Protein 4B8N (pdb70)

Structure (mmCIF, N/CA/C/O backbone):
data_4B8N
#
_entry.id   4B8N
#
_cell.length_a   45.690
_cell.length_b   58.500
_cell.length_c   127.070
_cell.angle_alpha   90.00
_cell.angle_beta   90.00
_cell.angle_gamma   90.00
#
_symmetry.space_group_name_H-M   'P 21 21 21'
#
loop_
_entity.id
_entity.type
_entity.pdbx_description
1 polymer 'CYTOCHROME B5-HOST ORIGIN'
2 non-polymer 'PROTOPORPHYRIN IX CONTAINING FE'
3 non-polymer 'SULFATE ION'
4 water water
#
loop_
_atom_site.group_PDB
_atom_site.id
_atom_site.type_symbol
_atom_site.label_atom_id
_atom_site.label_alt_id
_atom_site.label_comp_id
_atom_site.label_asym_id
_atom_site.label_entity_id
_atom_site.label_seq_id
_atom_site.pdbx_PDB_ins_code
_atom_site.Cartn_x
_atom_site.Cartn_y
_atom_site.Cartn_z
_atom_site.occupancy
_atom_site.B_iso_or_equiv
_atom_site.auth_seq_id
_atom_site.auth_comp_id
_atom_site.auth_asym_id
_atom_site.auth_atom_id
_atom_site.pdbx_PDB_model_num
ATOM 1 N N . PRO A 1 13 ? -15.479 20.129 -36.864 1.00 74.80 13 PRO A N 1
ATOM 2 C CA . PRO A 1 13 ? -16.265 18.921 -36.656 1.00 87.11 13 PRO A CA 1
ATOM 3 C C . PRO A 1 13 ? -16.871 18.829 -35.251 1.00 86.79 13 PRO A C 1
ATOM 4 O O . PRO A 1 13 ? -17.991 18.337 -35.103 1.00 81.85 13 PRO A O 1
ATOM 8 N N . ARG A 1 14 ? -16.133 19.317 -34.252 1.00 75.20 14 ARG A N 1
ATOM 9 C CA . ARG A 1 14 ? -16.451 19.166 -32.816 1.00 69.51 14 ARG A CA 1
ATOM 10 C C . ARG A 1 14 ? -16.451 17.699 -32.336 1.00 72.03 14 ARG A C 1
ATOM 11 O O . ARG A 1 14 ? -17.357 17.249 -31.609 1.00 72.01 14 ARG A O 1
ATOM 19 N N . ASP A 1 15 ? -15.409 16.975 -32.760 1.00 53.72 15 ASP A N 1
ATOM 20 C CA . ASP A 1 15 ? -15.124 15.593 -32.343 1.00 46.67 15 ASP A CA 1
ATOM 21 C C . ASP A 1 15 ? -13.976 15.575 -31.325 1.00 47.43 15 ASP A C 1
ATOM 22 O O . ASP A 1 15 ? -13.545 16.628 -30.861 1.00 53.07 15 ASP A O 1
ATOM 27 N N . LEU A 1 16 ? -13.457 14.392 -30.999 1.00 33.00 16 LEU A N 1
ATOM 28 C CA . LEU A 1 16 ? -12.474 14.249 -29.913 1.00 28.52 16 LEU A CA 1
ATOM 29 C C . LEU A 1 16 ? -11.015 14.633 -30.257 1.00 32.65 16 LEU A C 1
ATOM 30 O O . LEU A 1 16 ? -10.070 13.926 -29.898 1.00 28.29 16 LEU A O 1
ATOM 35 N N . SER A 1 17 ? -10.823 15.769 -30.924 1.00 30.86 17 SER A N 1
ATOM 36 C CA . SER A 1 17 ? -9.462 16.272 -31.158 1.00 31.55 17 SER A CA 1
ATOM 37 C C . SER A 1 17 ? -8.912 16.936 -29.896 1.00 29.78 17 SER A C 1
ATOM 38 O O . SER A 1 17 ? -9.675 17.367 -29.035 1.00 27.31 17 SER A O 1
ATOM 41 N N . LEU A 1 18 ? -7.592 17.044 -29.804 1.00 29.93 18 LEU A N 1
ATOM 42 C CA . LEU A 1 18 ? -6.957 17.696 -28.661 1.00 31.45 18 LEU A CA 1
ATOM 43 C C . LEU A 1 18 ? -7.446 19.125 -28.494 1.00 29.25 18 LEU A C 1
ATOM 44 O O . LEU A 1 18 ? -7.668 19.585 -27.372 1.00 30.88 18 LEU A O 1
ATOM 49 N N . THR A 1 19 ? -7.639 19.808 -29.621 1.00 31.63 19 THR A N 1
ATOM 50 C CA . THR A 1 19 ? -8.198 21.158 -29.640 1.00 36.08 19 THR A CA 1
ATOM 51 C C . THR A 1 19 ? -9.566 21.196 -28.972 1.00 29.55 19 THR A C 1
ATOM 52 O O . THR A 1 19 ? -9.817 22.034 -28.100 1.00 26.77 19 THR A O 1
ATOM 56 N N . GLU A 1 20 ? -10.456 20.296 -29.374 1.00 27.78 20 GLU A N 1
ATOM 57 C CA A GLU A 1 20 ? -11.782 20.264 -28.781 0.70 28.89 20 GLU A CA 1
ATOM 58 C CA B GLU A 1 20 ? -11.783 20.269 -28.781 0.30 29.48 20 GLU A CA 1
ATOM 59 C C . GLU A 1 20 ? -11.711 19.847 -27.311 1.00 29.16 20 GLU A C 1
ATOM 60 O O . GLU A 1 20 ? -12.419 20.408 -26.466 1.00 31.02 20 GLU A O 1
ATOM 71 N N . ILE A 1 21 ? -10.836 18.894 -26.999 1.00 24.08 21 ILE A N 1
ATOM 72 C CA . ILE A 1 21 ? -10.718 18.401 -25.613 1.00 23.17 21 ILE A CA 1
ATOM 73 C C . ILE A 1 21 ? -10.300 19.530 -24.661 1.00 25.18 21 ILE A C 1
ATOM 74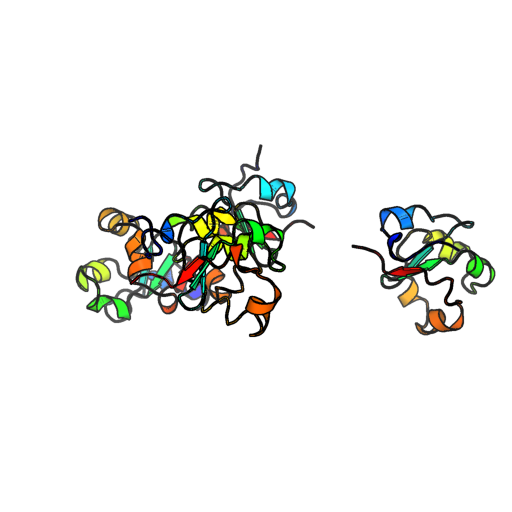 O O . ILE A 1 21 ? -10.870 19.701 -23.579 1.00 22.76 21 ILE A O 1
ATOM 79 N N . ALA A 1 22 ? -9.320 20.310 -25.088 1.00 25.40 22 ALA A N 1
ATOM 80 C CA . ALA A 1 22 ? -8.821 21.451 -24.318 1.00 29.59 22 ALA A CA 1
ATOM 81 C C . ALA A 1 22 ? -9.912 22.438 -23.873 1.00 27.58 22 ALA A C 1
ATOM 82 O O . ALA A 1 22 ? -9.734 23.140 -22.874 1.00 29.48 22 ALA A O 1
ATOM 84 N N . LYS A 1 23 ? -11.028 22.484 -24.604 1.00 22.74 23 LYS A N 1
ATOM 85 C CA . LYS A 1 23 ? -12.128 23.387 -24.275 1.00 25.25 23 LYS A CA 1
ATOM 86 C C . LYS A 1 23 ? -12.937 22.932 -23.056 1.00 27.45 23 LYS A C 1
ATOM 87 O O . LYS A 1 23 ? -13.669 23.736 -22.470 1.00 28.05 23 LYS A O 1
ATOM 93 N N . HIS A 1 24 ? -12.805 21.654 -22.687 1.00 24.27 24 HIS A N 1
ATOM 94 C CA . HIS A 1 24 ? -13.539 21.083 -21.548 1.00 26.71 24 HIS A CA 1
ATOM 95 C C . HIS A 1 24 ? -12.644 21.042 -20.350 1.00 23.67 24 HIS A C 1
ATOM 96 O O . HIS A 1 24 ? -12.209 19.975 -19.894 1.00 23.26 24 HIS A O 1
ATOM 103 N N . ASN A 1 25 ? -12.383 22.236 -19.822 1.00 24.41 25 ASN A N 1
ATOM 104 C CA . ASN A 1 25 ? -11.291 22.464 -18.877 1.00 22.57 25 ASN A CA 1
ATOM 105 C C . ASN A 1 25 ? -11.734 23.152 -17.583 1.00 24.04 25 ASN A C 1
ATOM 106 O O . ASN A 1 25 ? -10.943 23.838 -16.924 1.00 26.47 25 ASN A O 1
ATOM 111 N N . THR A 1 26 ? -13.000 22.980 -17.213 1.00 22.50 26 THR A N 1
ATOM 112 C CA . THR A 1 26 ? -13.501 23.556 -15.954 1.00 23.65 26 THR A CA 1
ATOM 113 C C . THR A 1 26 ? -14.167 22.493 -15.093 1.00 26.69 26 THR A C 1
ATOM 114 O O . THR A 1 26 ? -14.503 21.419 -15.592 1.00 26.17 26 THR A O 1
ATOM 118 N N . GLU A 1 27 ? -14.361 22.799 -13.809 1.00 22.90 27 GLU A N 1
ATOM 119 C CA . GLU A 1 27 ? -15.179 21.956 -12.923 1.00 23.25 27 GLU A CA 1
ATOM 120 C C . GLU A 1 27 ? -16.556 21.668 -13.543 1.00 22.32 27 GLU A C 1
ATOM 121 O O . GLU A 1 27 ? -17.082 20.559 -13.428 1.00 20.21 27 GLU A O 1
ATOM 127 N N . GLU A 1 28 ? -17.126 22.674 -14.213 1.00 24.48 28 GLU A N 1
ATOM 128 C CA . GLU A 1 28 ? -18.471 22.568 -14.804 1.00 25.12 28 GLU A CA 1
ATOM 129 C C . GLU A 1 28 ? -18.513 21.724 -16.088 1.00 29.88 28 GLU A C 1
ATOM 130 O O . GLU A 1 28 ? -19.591 21.300 -16.555 1.00 28.22 28 GLU A O 1
ATOM 136 N N . ASP A 1 29 ? -17.342 21.466 -16.661 1.00 26.83 29 ASP A N 1
ATOM 137 C CA . ASP A 1 29 ? -17.261 20.806 -17.962 1.00 24.59 29 ASP A CA 1
ATOM 138 C C . ASP A 1 29 ? -15.856 20.221 -18.102 1.00 25.89 29 ASP A C 1
ATOM 139 O O . ASP A 1 29 ? -14.951 20.858 -18.652 1.00 21.49 29 ASP A O 1
ATOM 144 N N . CYS A 1 30 ? -15.680 19.007 -17.585 1.00 22.26 30 CYS A N 1
ATOM 145 C CA . CYS A 1 30 ? -14.353 18.462 -17.293 1.00 22.77 30 CYS A CA 1
ATOM 146 C C . CYS A 1 30 ? -14.060 17.156 -18.035 1.00 23.07 30 CYS A C 1
ATOM 147 O O . CYS A 1 30 ? -14.564 16.091 -17.660 1.00 27.14 30 CYS A O 1
ATOM 150 N N . TRP A 1 31 ? -13.256 17.240 -19.096 1.00 22.15 31 TRP A N 1
ATOM 151 C CA . TRP A 1 31 ? -12.826 16.035 -19.805 1.00 24.19 31 TRP A CA 1
ATOM 152 C C . TRP A 1 31 ? -11.405 15.785 -19.484 1.00 21.26 31 TRP A C 1
ATOM 153 O O . TRP A 1 31 ? -10.632 16.727 -19.346 1.00 23.91 31 TRP A O 1
ATOM 164 N N . VAL A 1 32 ? -11.030 14.518 -19.389 1.00 18.51 32 VAL A N 1
ATOM 165 C CA . VAL A 1 32 ? -9.649 14.135 -19.085 1.00 21.47 32 VAL A CA 1
ATOM 166 C C . VAL A 1 32 ? -9.255 12.968 -19.997 1.00 23.29 32 VAL A C 1
ATOM 167 O O . VAL A 1 32 ? -10.067 12.065 -20.217 1.00 17.98 32 VAL A O 1
ATOM 171 N N . ILE A 1 33 ? -8.028 13.006 -20.529 1.00 21.99 33 ILE A N 1
ATOM 172 C CA . ILE A 1 33 ? -7.496 11.922 -21.370 1.00 21.19 33 ILE A CA 1
ATOM 173 C C . ILE A 1 33 ? -6.673 10.984 -20.495 1.00 21.62 33 ILE A C 1
ATOM 174 O O . ILE A 1 33 ? -5.775 11.427 -19.779 1.00 20.59 33 ILE A O 1
ATOM 179 N N . ILE A 1 34 ? -6.984 9.690 -20.558 1.00 22.97 34 ILE A N 1
ATOM 180 C CA . ILE A 1 34 ? -6.171 8.650 -19.914 1.00 22.57 34 ILE A CA 1
ATOM 181 C C . ILE A 1 34 ? -5.978 7.523 -20.932 1.00 27.87 34 ILE A C 1
ATOM 182 O O . ILE A 1 34 ? -6.957 6.917 -21.392 1.00 24.62 34 ILE A O 1
ATOM 187 N N . LYS A 1 35 ? -4.716 7.271 -21.281 1.00 27.33 35 LYS A N 1
ATOM 188 C CA . LYS A 1 35 ? -4.311 6.319 -22.330 1.00 26.50 35 LYS A CA 1
ATOM 189 C C . LYS A 1 35 ? -5.089 6.498 -23.611 1.00 31.10 35 LYS A C 1
ATOM 190 O O . LYS A 1 35 ? -5.661 5.529 -24.119 1.00 32.66 35 LYS A O 1
ATOM 196 N N . ASP A 1 36 ? -5.146 7.740 -24.098 1.00 25.07 36 ASP A N 1
ATOM 197 C CA . ASP A 1 36 ? -5.751 8.071 -25.392 1.00 27.96 36 ASP A CA 1
ATOM 198 C C . ASP A 1 36 ? -7.267 7.861 -25.483 1.00 28.33 36 ASP A C 1
ATOM 199 O O . ASP A 1 36 ? -7.844 7.863 -26.590 1.00 26.60 36 ASP A O 1
ATOM 204 N N . ILE A 1 37 ? -7.901 7.702 -24.318 1.00 23.68 37 ILE A N 1
ATOM 205 C CA . ILE A 1 37 ? -9.369 7.631 -24.204 1.00 20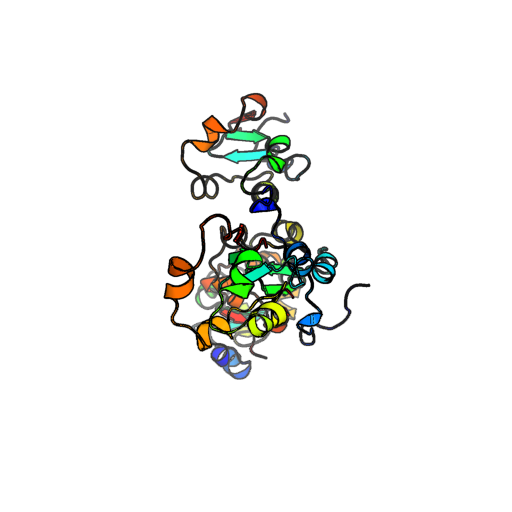.74 37 ILE A CA 1
ATOM 206 C C . ILE A 1 37 ? -9.883 8.846 -23.438 1.00 23.48 37 ILE A C 1
ATOM 207 O O . ILE A 1 37 ? -9.348 9.176 -22.376 1.00 24.67 37 ILE A O 1
ATOM 212 N N . VAL A 1 38 ? -10.910 9.513 -23.975 1.00 20.91 38 VAL A N 1
ATOM 213 C CA . VAL A 1 38 ? -11.455 10.714 -23.339 1.00 18.92 38 VAL A CA 1
ATOM 214 C C . VAL A 1 38 ? -12.581 10.318 -22.381 1.00 23.17 38 VAL A C 1
ATOM 215 O O . VAL A 1 38 ? -13.496 9.604 -22.769 1.00 21.73 38 VAL A O 1
ATOM 219 N N . TYR A 1 39 ? -12.488 10.772 -21.132 1.00 21.70 39 TYR A N 1
ATOM 220 C CA . TYR A 1 39 ? -13.527 10.578 -20.127 1.00 22.69 39 TYR A CA 1
ATOM 221 C C . TYR A 1 39 ? -14.162 11.924 -19.774 1.00 23.49 39 TYR A C 1
ATOM 222 O O . TYR A 1 39 ? -13.459 12.913 -19.613 1.00 24.21 39 TYR A O 1
ATOM 231 N N . ASP A 1 40 ? -15.487 11.961 -19.668 1.00 18.67 40 ASP A N 1
ATOM 232 C CA . ASP A 1 40 ? -16.162 13.138 -19.147 1.00 22.77 40 ASP A CA 1
ATOM 233 C C . ASP A 1 40 ? -16.354 12.930 -17.661 1.00 22.92 40 ASP A C 1
ATOM 234 O O . ASP A 1 40 ? -17.228 12.169 -17.240 1.00 19.00 40 ASP A O 1
ATOM 239 N N . LEU A 1 41 ? -15.515 13.595 -16.871 1.00 21.83 41 LEU A N 1
ATOM 240 C CA . LEU A 1 41 ? -15.514 13.379 -15.431 1.00 18.39 41 LEU A CA 1
ATOM 241 C C . LEU A 1 41 ? -16.311 14.419 -14.650 1.00 19.63 41 LEU A C 1
ATOM 242 O O . LEU A 1 41 ? -16.281 14.426 -13.422 1.00 22.96 41 LEU A O 1
ATOM 247 N N . THR A 1 42 ? -17.069 15.260 -15.357 1.00 18.98 42 THR A N 1
ATOM 248 C CA . THR A 1 42 ? -17.800 16.371 -14.728 1.00 19.30 42 THR A CA 1
ATOM 249 C C . THR A 1 42 ? -18.668 15.850 -13.568 1.00 23.12 42 THR A C 1
ATOM 250 O O . THR A 1 42 ? -18.571 16.316 -12.423 1.00 23.10 42 THR A O 1
ATOM 254 N N . LYS A 1 43 ? -19.495 14.852 -13.860 1.00 24.18 43 LYS A N 1
ATOM 255 C CA . LYS A 1 43 ? -20.379 14.297 -12.833 1.00 26.48 43 LYS A CA 1
ATOM 256 C C . LYS A 1 43 ? -19.636 13.396 -11.844 1.00 25.68 43 LYS A C 1
ATOM 257 O O . LYS A 1 43 ? -20.037 13.267 -10.688 1.00 22.41 43 LYS A O 1
ATOM 263 N N . PHE A 1 44 ? -18.538 12.800 -12.276 1.00 19.46 44 PHE A N 1
ATOM 264 C CA . PHE A 1 44 ? -17.715 12.002 -11.353 1.00 19.44 44 PHE A CA 1
ATOM 265 C C . PHE A 1 44 ? -17.000 12.827 -10.274 1.00 21.42 44 PHE A C 1
ATOM 266 O O . PHE A 1 44 ? -16.630 12.288 -9.226 1.00 21.04 44 PHE A O 1
ATOM 274 N N . LEU A 1 45 ? -16.812 14.125 -10.515 1.00 24.34 45 LEU A N 1
ATOM 275 C CA . LEU A 1 45 ? -15.975 14.960 -9.635 1.00 25.51 45 LEU A CA 1
ATOM 276 C C . LEU A 1 45 ? -16.319 14.869 -8.136 1.00 25.76 45 LEU A C 1
ATOM 277 O O . LEU A 1 45 ? -15.437 14.534 -7.340 1.00 24.52 45 LEU A O 1
ATOM 282 N N . PRO A 1 46 ? -17.592 15.120 -7.755 1.00 26.04 46 PRO A N 1
ATOM 283 C CA . PRO A 1 46 ? -17.876 15.008 -6.321 1.00 23.43 46 PRO A CA 1
ATOM 284 C C . PRO A 1 46 ? -17.798 13.569 -5.807 1.00 23.96 46 PRO A C 1
ATOM 285 O O . PRO A 1 46 ? -17.718 13.358 -4.590 1.00 22.53 46 PRO A O 1
ATOM 289 N N . ASP A 1 47 ? -17.829 12.594 -6.718 1.00 23.02 47 ASP A N 1
ATOM 290 C CA . ASP A 1 47 ? -17.733 11.171 -6.346 1.00 23.89 47 ASP A CA 1
ATOM 291 C C . ASP A 1 47 ? -16.300 10.671 -6.207 1.00 24.09 47 ASP A C 1
ATOM 292 O O . ASP A 1 47 ? -16.056 9.586 -5.674 1.00 22.10 47 ASP A O 1
ATOM 297 N N . HIS A 1 48 ? -15.339 11.455 -6.676 1.00 21.86 48 HIS A N 1
ATOM 298 C CA . HIS A 1 48 ? -13.952 11.000 -6.690 1.00 18.50 48 HIS A CA 1
ATOM 299 C C . HIS A 1 48 ? -13.387 10.834 -5.294 1.00 23.01 48 HIS A C 1
ATOM 300 O O . HIS A 1 48 ? -13.366 11.793 -4.526 1.00 23.22 48 HIS A O 1
ATOM 307 N N . PRO A 1 49 ? -12.906 9.620 -4.935 1.00 19.80 49 PRO A N 1
ATOM 308 C CA . PRO A 1 49 ? -12.369 9.549 -3.565 1.00 23.74 49 PRO A CA 1
ATOM 309 C C . PRO A 1 49 ? -11.129 10.423 -3.314 1.00 20.55 49 PRO A C 1
ATOM 310 O O . PRO A 1 49 ? -10.826 10.709 -2.159 1.00 28.47 49 PRO A O 1
ATOM 314 N N . GLY A 1 50 ? -10.465 10.884 -4.373 1.00 20.50 50 GLY A N 1
ATOM 315 C CA . GLY A 1 50 ? -9.302 11.777 -4.241 1.00 23.04 50 GLY A CA 1
ATOM 316 C C . GLY A 1 50 ? -9.632 13.251 -4.296 1.00 23.74 50 GLY A C 1
ATOM 317 O O . GLY A 1 50 ? -8.733 14.095 -4.317 1.00 28.46 50 GLY A O 1
ATOM 318 N N . GLY A 1 51 ? -10.920 13.584 -4.321 1.00 21.31 51 GLY A N 1
ATOM 319 C CA . GLY A 1 51 ? -11.336 14.988 -4.320 1.00 25.19 51 GLY A CA 1
ATOM 320 C C . GLY A 1 51 ? -11.525 15.561 -5.708 1.00 22.36 51 GLY A C 1
ATOM 321 O O . GLY A 1 51 ? -11.037 14.993 -6.695 1.00 23.87 51 GLY A O 1
ATOM 322 N N . LYS A 1 52 ? -12.212 16.701 -5.783 1.00 19.00 52 LYS A N 1
ATOM 323 C CA . LYS A 1 52 ? -12.548 17.333 -7.060 1.00 19.04 52 LYS A CA 1
ATOM 324 C C . LYS A 1 52 ? -11.343 17.980 -7.734 1.00 20.71 52 LYS A C 1
ATOM 325 O O . LYS A 1 52 ? -11.117 17.824 -8.936 1.00 18.18 52 LYS A O 1
ATOM 331 N N . LYS A 1 53 ? -10.576 18.721 -6.950 1.00 18.44 53 LYS A N 1
ATOM 332 C CA . LYS A 1 53 ? -9.508 19.563 -7.504 1.00 17.80 53 LYS A CA 1
ATOM 333 C C . LYS A 1 53 ? -8.369 18.796 -8.148 1.00 20.18 53 LYS A C 1
ATOM 334 O O . LYS A 1 53 ? -7.823 19.246 -9.166 1.00 20.18 53 LYS A O 1
ATOM 340 N N . ALA A 1 54 ? -8.027 17.636 -7.576 1.00 18.75 54 ALA A N 1
ATOM 341 C CA . ALA A 1 54 ? -7.015 16.755 -8.165 1.00 20.74 54 ALA A CA 1
ATOM 342 C C . ALA A 1 54 ? -7.328 16.443 -9.624 1.00 19.52 54 ALA A C 1
ATOM 343 O O . ALA A 1 54 ? -6.422 16.372 -10.449 1.00 21.67 54 ALA A O 1
ATOM 345 N N . ILE A 1 55 ? -8.601 16.209 -9.929 1.00 21.98 55 ILE A N 1
ATOM 346 C CA . ILE A 1 55 ? -8.996 15.972 -11.327 1.00 16.53 55 ILE A CA 1
ATOM 347 C C . ILE A 1 55 ? -9.131 17.262 -12.124 1.00 18.92 55 ILE A C 1
ATOM 348 O O . ILE A 1 55 ? -8.661 17.327 -13.273 1.00 20.01 55 ILE A O 1
ATOM 353 N N . ILE A 1 56 ? -9.767 18.278 -11.537 1.00 20.23 56 ILE A N 1
ATOM 354 C CA . ILE A 1 56 ? -9.945 19.575 -12.226 1.00 19.19 56 ILE A CA 1
ATOM 355 C C . ILE A 1 56 ? -8.582 20.129 -12.705 1.00 20.51 56 ILE A C 1
ATOM 356 O O . ILE A 1 56 ? -8.470 20.734 -13.778 1.00 20.27 56 ILE A O 1
ATOM 361 N N . LEU A 1 57 ? -7.549 19.895 -11.904 1.00 19.50 57 LEU A N 1
ATOM 362 C CA . LEU A 1 57 ? -6.167 20.232 -12.273 1.00 24.42 57 LEU A CA 1
ATOM 363 C C . LEU A 1 57 ? -5.789 19.744 -13.661 1.00 24.18 57 LEU A C 1
ATOM 364 O O . LEU A 1 57 ? -4.957 20.364 -14.326 1.00 21.64 57 LEU A O 1
ATOM 369 N N . PHE A 1 58 ? -6.378 18.621 -14.079 1.00 25.83 58 PHE A N 1
ATOM 370 C CA . PHE A 1 58 ? -6.080 18.009 -15.376 1.00 21.11 58 PHE A CA 1
ATOM 371 C C . PHE A 1 58 ? -7.218 18.161 -16.394 1.00 26.12 58 PHE A C 1
ATOM 372 O O . PHE A 1 58 ? -7.197 17.514 -17.451 1.00 25.38 58 PHE A O 1
ATOM 380 N N . ALA A 1 59 ? -8.197 19.015 -16.091 1.00 23.01 59 ALA A N 1
ATOM 381 C CA . ALA A 1 59 ? -9.319 19.243 -17.013 1.00 21.15 59 ALA A CA 1
ATOM 382 C C . ALA A 1 59 ? -8.830 19.711 -18.387 1.00 28.52 59 ALA A C 1
ATOM 383 O O . ALA A 1 59 ? -8.078 20.690 -18.507 1.00 23.85 59 ALA A O 1
ATOM 385 N N . GLY A 1 60 ? -9.244 18.984 -19.416 1.00 24.48 60 GLY A N 1
ATOM 386 C CA . GLY A 1 60 ? -8.839 19.281 -20.780 1.00 22.03 60 GLY A CA 1
ATOM 387 C C . GLY A 1 60 ? -7.474 18.765 -21.178 1.00 21.10 60 GLY A C 1
ATOM 388 O O . GLY A 1 60 ? -6.993 19.085 -22.267 1.00 22.41 60 GLY A O 1
ATOM 389 N N . LYS A 1 61 ? -6.863 17.958 -20.307 1.00 22.40 61 LYS A N 1
ATOM 390 C CA . LYS A 1 61 ? -5.487 17.507 -20.470 1.00 25.75 61 LYS A CA 1
ATOM 391 C C . LYS A 1 61 ? -5.331 16.015 -20.340 1.00 25.37 61 LYS A C 1
ATOM 392 O O . LYS A 1 61 ? -6.286 15.296 -20.021 1.00 24.01 61 LYS A O 1
ATOM 398 N N . ASP A 1 62 ? -4.104 15.555 -20.567 1.00 29.34 62 ASP A N 1
ATOM 399 C CA . ASP A 1 62 ? -3.758 14.159 -20.400 1.00 24.93 62 ASP A CA 1
ATOM 400 C C . ASP A 1 62 ? -3.307 13.880 -18.959 1.00 33.10 62 ASP A C 1
ATOM 401 O O . ASP A 1 62 ? -2.379 14.507 -18.466 1.00 30.19 62 ASP A O 1
ATOM 406 N N . ALA A 1 63 ? -3.953 12.929 -18.290 1.00 21.94 63 ALA A N 1
ATOM 407 C CA . ALA A 1 63 ? -3.609 12.587 -16.910 1.00 20.04 63 ALA A CA 1
ATOM 408 C C . ALA A 1 63 ? -3.025 11.182 -16.760 1.00 23.65 63 ALA A C 1
ATOM 409 O O . ALA A 1 63 ? -2.912 10.678 -15.633 1.00 23.80 63 ALA A O 1
ATOM 411 N N . THR A 1 64 ? -2.642 10.565 -17.883 1.00 22.64 64 THR A N 1
ATOM 412 C CA . THR A 1 64 ? -2.235 9.148 -17.900 1.00 27.32 64 THR A CA 1
ATOM 413 C C . THR A 1 64 ? -1.195 8.823 -16.823 1.00 31.69 64 THR A C 1
ATOM 414 O O . THR A 1 64 ? -1.389 7.901 -16.023 1.00 33.54 64 THR A O 1
ATOM 418 N N . GLU A 1 65 ? -0.107 9.595 -16.800 1.00 35.85 65 GLU A N 1
ATOM 419 C CA . GLU A 1 65 ? 1.021 9.331 -15.896 1.00 43.34 65 GLU A CA 1
ATOM 420 C C . GLU A 1 65 ? 0.626 9.420 -14.430 1.00 34.64 65 GLU A C 1
ATOM 421 O O . GLU A 1 65 ? 0.946 8.530 -13.644 1.00 27.02 65 GLU A O 1
ATOM 427 N N . GLU A 1 66 ? -0.079 10.488 -14.075 1.00 27.83 66 GLU A N 1
ATOM 428 C CA . GLU A 1 66 ? -0.460 10.730 -12.683 1.00 35.08 66 GLU A CA 1
ATOM 429 C C . GLU A 1 66 ? -1.546 9.746 -12.244 1.00 26.71 66 GLU A C 1
ATOM 430 O O . GLU A 1 66 ? -1.589 9.323 -11.078 1.00 34.89 66 GLU A O 1
ATOM 436 N N . PHE A 1 67 ? -2.423 9.381 -13.181 1.00 23.28 67 PHE A N 1
ATOM 437 C CA . PHE A 1 67 ? -3.426 8.357 -12.901 1.00 24.51 67 PHE A CA 1
ATOM 438 C C . PHE A 1 67 ? -2.756 6.995 -12.649 1.00 32.88 67 PHE A C 1
ATOM 439 O O . PHE A 1 67 ? -3.017 6.354 -11.620 1.00 30.59 67 PHE A O 1
ATOM 447 N N . ASP A 1 68 ? -1.884 6.565 -13.568 1.00 29.15 68 ASP A N 1
ATOM 448 C CA A ASP A 1 68 ? -1.177 5.288 -13.436 0.60 35.50 68 ASP A CA 1
ATOM 449 C CA B ASP A 1 68 ? -1.217 5.272 -13.407 0.40 33.10 68 ASP A CA 1
ATOM 450 C C . ASP A 1 68 ? -0.364 5.198 -12.141 1.00 30.46 68 ASP A C 1
ATOM 451 O O . ASP A 1 68 ? -0.259 4.147 -11.539 1.00 33.80 68 ASP A O 1
ATOM 460 N N . MET A 1 69 ? 0.226 6.305 -11.717 1.00 28.97 69 MET A N 1
ATOM 461 C CA . MET A 1 69 ? 1.039 6.227 -10.504 1.00 34.84 69 MET A CA 1
ATOM 462 C C . MET A 1 69 ? 0.239 6.285 -9.198 1.00 34.11 69 MET A C 1
ATOM 463 O O . MET A 1 69 ? 0.751 5.864 -8.151 1.00 31.34 69 MET A O 1
ATOM 468 N N . LEU A 1 70 ? -0.998 6.791 -9.256 1.00 30.03 70 LEU A N 1
ATOM 469 C CA . LEU A 1 70 ? -1.834 6.974 -8.046 1.00 36.28 70 LEU A CA 1
ATOM 470 C C . LEU A 1 70 ? -2.943 5.935 -7.832 1.00 33.84 70 LEU A C 1
ATOM 471 O O . LEU A 1 70 ? -3.528 5.872 -6.744 1.00 30.93 70 LEU A O 1
ATOM 476 N N . HIS A 1 71 ? -3.240 5.145 -8.863 1.00 25.24 71 HIS A N 1
ATOM 477 C CA . HIS A 1 71 ? -4.352 4.183 -8.811 1.00 28.35 71 HIS A CA 1
ATOM 478 C C . HIS A 1 71 ? -3.936 2.800 -9.226 1.00 31.81 71 HIS A C 1
ATOM 479 O O . HIS A 1 71 ? -3.105 2.656 -10.129 1.00 38.43 71 HIS A O 1
ATOM 486 N N . PRO A 1 72 ? -4.518 1.764 -8.582 1.00 31.76 72 PRO A N 1
ATOM 487 C CA . PRO A 1 72 ? -4.394 0.368 -9.012 1.00 35.38 72 PRO A CA 1
ATOM 488 C C . PRO A 1 72 ? -5.017 0.112 -10.384 1.00 40.82 72 PRO A C 1
ATOM 489 O O . PRO A 1 72 ? -5.985 0.786 -10.758 1.00 40.87 72 PRO A O 1
ATOM 493 N N . PRO A 1 73 ? -4.502 -0.893 -11.119 1.00 44.40 73 PRO A N 1
ATOM 494 C CA . PRO A 1 73 ? -4.968 -1.161 -12.483 1.00 38.89 73 PRO A CA 1
ATOM 495 C C . PRO A 1 73 ? -6.465 -1.478 -12.589 1.00 38.40 73 PRO A C 1
ATOM 496 O O . PRO A 1 73 ? -7.025 -1.374 -13.671 1.00 54.64 73 PRO A O 1
ATOM 500 N N . ASN A 1 74 ? -7.108 -1.831 -11.479 1.00 38.22 74 ASN A N 1
ATOM 501 C CA . ASN A 1 74 ? -8.523 -2.226 -11.481 1.00 33.14 74 ASN A CA 1
ATOM 502 C C . ASN A 1 74 ? -9.556 -1.104 -11.275 1.00 29.98 74 ASN A C 1
ATOM 503 O O . ASN A 1 74 ? -10.760 -1.345 -11.347 1.00 28.32 74 ASN A O 1
ATOM 508 N N . VAL A 1 75 ? -9.079 0.118 -11.050 1.00 35.01 75 VAL A N 1
ATOM 509 C CA . VAL A 1 75 ? -9.932 1.274 -10.730 1.00 30.07 75 VAL A CA 1
ATOM 510 C C . VAL A 1 75 ? -10.858 1.737 -11.878 1.00 25.70 75 VAL A C 1
ATOM 511 O O . VAL A 1 75 ? -12.043 1.978 -11.661 1.00 29.94 75 VAL A O 1
ATOM 515 N N . LEU A 1 76 ? -10.314 1.888 -13.084 1.00 24.79 76 LEU A N 1
ATOM 516 C CA . LEU A 1 76 ? -11.103 2.379 -14.237 1.00 28.29 76 LEU A CA 1
ATOM 517 C C . LEU A 1 76 ? -12.366 1.549 -14.504 1.00 31.03 76 LEU A C 1
ATOM 518 O O . LEU A 1 76 ? -13.457 2.086 -14.701 1.00 41.82 76 LEU A O 1
ATOM 523 N N . LYS A 1 77 ? -12.197 0.235 -14.492 1.00 25.34 77 LYS A N 1
ATOM 524 C CA . LYS A 1 77 ? -13.281 -0.700 -14.739 1.00 27.98 77 LYS A CA 1
ATOM 525 C C . LYS A 1 77 ? -14.293 -0.799 -13.605 1.00 34.23 77 LYS A C 1
ATOM 526 O O . LYS A 1 77 ? -15.414 -1.270 -13.828 1.00 35.96 77 LYS A O 1
ATOM 532 N N . LYS A 1 78 ? -13.924 -0.358 -12.399 1.00 27.40 78 LYS A N 1
ATOM 533 C CA . LYS A 1 78 ? -14.834 -0.502 -11.250 1.00 29.17 78 LYS A CA 1
ATOM 534 C C . LYS A 1 78 ? -15.578 0.754 -10.822 1.00 28.02 78 LYS A C 1
ATOM 535 O O . LYS A 1 78 ? -16.539 0.682 -10.050 1.00 33.13 78 LYS A O 1
ATOM 541 N N . TYR A 1 79 ? -15.152 1.911 -11.311 1.00 24.60 79 TYR A N 1
ATOM 542 C CA . TYR A 1 79 ? -15.762 3.156 -10.842 1.00 23.51 79 TYR A CA 1
ATOM 543 C C . TYR A 1 79 ? -16.544 3.938 -11.881 1.00 30.26 79 TYR A C 1
ATOM 544 O O . TYR A 1 79 ? -17.338 4.812 -11.523 1.00 34.54 79 TYR A O 1
ATOM 553 N N . LEU A 1 80 ? -16.329 3.638 -13.159 1.00 29.82 80 LEU A N 1
ATOM 554 C CA . LEU A 1 80 ? -16.969 4.404 -14.219 1.00 29.06 80 LEU A CA 1
ATOM 555 C C . LEU A 1 80 ? -17.991 3.592 -15.022 1.00 26.36 80 LEU A C 1
ATOM 556 O O . LEU A 1 80 ? -17.854 2.384 -15.153 1.00 30.10 80 LEU A O 1
ATOM 561 N N . THR A 1 81 ? -19.016 4.276 -15.534 1.00 28.21 81 THR A N 1
ATOM 562 C CA . THR A 1 81 ? -20.014 3.682 -16.439 1.00 33.18 81 THR A CA 1
ATOM 563 C C . THR A 1 81 ? -19.709 4.066 -17.889 1.00 28.43 81 THR A C 1
ATOM 564 O O . THR A 1 81 ? -18.890 4.960 -18.126 1.00 27.37 81 THR A O 1
ATOM 568 N N . PRO A 1 82 ? -20.335 3.375 -18.869 1.00 29.01 82 PRO A N 1
ATOM 569 C CA . PRO A 1 82 ? -20.129 3.720 -20.284 1.00 25.53 82 PRO A CA 1
ATOM 570 C C . PRO A 1 82 ? -20.510 5.146 -20.648 1.00 31.15 82 PRO A C 1
ATOM 571 O O . PRO A 1 82 ? -19.946 5.706 -21.587 1.00 24.65 82 PRO A O 1
ATOM 575 N N . GLU A 1 83 ? -21.459 5.740 -19.933 1.00 26.02 83 GLU A N 1
ATOM 576 C CA . GLU A 1 83 ? -21.892 7.089 -20.311 1.00 31.57 83 GLU A CA 1
ATOM 577 C C . GLU A 1 83 ? -20.783 8.165 -20.211 1.00 29.21 83 GLU A C 1
ATOM 578 O O . GLU A 1 83 ? -20.860 9.197 -20.888 1.00 30.51 83 GLU A O 1
ATOM 584 N N . VAL A 1 84 ? -19.759 7.926 -19.389 1.00 25.00 84 VAL A N 1
ATOM 585 C CA . VAL A 1 84 ? -18.672 8.914 -19.248 1.00 23.95 84 VAL A CA 1
ATOM 586 C C . VAL A 1 84 ? -17.478 8.629 -20.156 1.00 21.64 84 VAL A C 1
ATOM 587 O O . VAL A 1 84 ? -16.559 9.449 -20.262 1.00 23.13 84 VAL A O 1
ATOM 591 N N . VAL A 1 85 ? -17.481 7.461 -20.790 1.00 21.62 85 VAL A N 1
ATOM 592 C CA . VAL A 1 85 ? -16.381 7.078 -21.665 1.00 24.30 85 VAL A CA 1
ATOM 593 C C . VAL A 1 85 ? -16.744 7.563 -23.058 1.00 27.87 85 VAL A C 1
ATOM 594 O O . VAL A 1 85 ? -17.576 6.966 -23.736 1.00 27.04 85 VAL A O 1
ATOM 598 N N . LEU A 1 86 ? -16.119 8.658 -23.475 1.00 23.27 86 LEU A N 1
ATOM 599 C CA . LEU A 1 86 ? -16.508 9.314 -24.710 1.00 27.94 86 LEU A CA 1
ATOM 600 C C . LEU A 1 86 ? -15.898 8.658 -25.942 1.00 31.40 86 LEU A C 1
ATOM 601 O O . LEU A 1 86 ? -16.540 8.611 -26.985 1.00 28.07 86 LEU A O 1
ATOM 606 N N . GLY A 1 87 ? -14.672 8.152 -25.816 1.00 31.24 87 GLY A N 1
ATOM 607 C CA . GLY A 1 87 ? -13.985 7.494 -26.929 1.00 26.24 87 GLY A CA 1
ATOM 608 C C . GLY A 1 87 ? -12.523 7.900 -27.062 1.00 31.56 87 GLY A C 1
ATOM 609 O O . GLY A 1 87 ? -12.001 8.661 -26.240 1.00 23.85 87 GLY A O 1
ATOM 610 N N . PRO A 1 88 ? -11.845 7.403 -28.112 1.00 31.14 88 PRO A N 1
ATOM 611 C CA . PRO A 1 88 ? -10.432 7.716 -28.263 1.00 27.56 88 PRO A CA 1
ATOM 612 C C . PRO A 1 88 ? -10.178 9.124 -28.840 1.00 27.46 88 PRO A C 1
ATOM 613 O O . PRO A 1 88 ? -11.010 9.647 -29.594 1.00 25.48 88 PRO A O 1
ATOM 617 N N . VAL A 1 89 ? -9.045 9.721 -28.457 1.00 26.30 89 VAL A N 1
ATOM 618 C CA . VAL A 1 89 ? -8.560 10.979 -29.039 1.00 28.56 89 VAL A CA 1
ATOM 619 C C . VAL A 1 89 ? -8.421 10.844 -30.564 1.00 29.34 89 VAL A C 1
ATOM 620 O O . VAL A 1 89 ? -7.905 9.839 -31.062 1.00 28.94 89 VAL A O 1
ATOM 624 N N . LYS A 1 90 ? -8.904 11.843 -31.291 1.00 32.62 90 LYS A N 1
ATOM 625 C CA . LYS A 1 90 ? -8.744 11.892 -32.740 1.00 40.58 90 LYS A CA 1
ATOM 626 C C . LYS A 1 90 ? -7.486 12.671 -33.105 1.00 43.07 90 LYS A C 1
ATOM 627 O O . LYS A 1 90 ? -7.401 13.881 -32.859 1.00 36.90 90 LYS A O 1
ATOM 633 N N . LYS A 1 91 ? -6.516 11.963 -33.684 1.00 43.98 91 LYS A N 1
ATOM 634 C CA . LYS A 1 91 ? -5.226 12.544 -34.080 1.00 52.84 91 LYS A CA 1
ATOM 635 C C . LYS A 1 91 ? -5.247 13.111 -35.509 1.00 58.43 91 LYS A C 1
ATOM 636 O O . LYS A 1 91 ? -4.207 13.401 -36.109 1.00 70.48 91 LYS A O 1
ATOM 643 N N . ASN B 1 2 ? -11.166 44.007 4.793 1.00 65.13 2 ASN B N 1
ATOM 644 C CA . ASN B 1 2 ? -11.643 42.892 5.668 1.00 66.31 2 ASN B CA 1
ATOM 645 C C . ASN B 1 2 ? -10.540 41.880 5.999 1.00 66.03 2 ASN B C 1
ATOM 646 O O . ASN B 1 2 ? -10.334 41.525 7.162 1.00 50.90 2 ASN B O 1
ATOM 651 N N . ARG B 1 3 ? -9.853 41.407 4.966 1.00 50.97 3 ARG B N 1
ATOM 652 C CA . ARG B 1 3 ? -8.677 40.564 5.142 1.00 48.46 3 ARG B CA 1
ATOM 653 C C . ARG B 1 3 ? -7.505 41.390 5.678 1.00 49.03 3 ARG B C 1
ATOM 654 O O . ARG B 1 3 ? -7.409 42.594 5.415 1.00 43.16 3 ARG B O 1
ATOM 662 N N . ILE B 1 4 ? -6.620 40.738 6.427 1.00 39.70 4 ILE B N 1
ATOM 663 C CA . ILE B 1 4 ? -5.495 41.426 7.058 1.00 37.36 4 ILE B CA 1
ATOM 664 C C . ILE B 1 4 ? -4.644 42.218 6.055 1.00 37.44 4 ILE B C 1
ATOM 665 O O . ILE B 1 4 ? -4.372 41.750 4.953 1.00 43.49 4 ILE B O 1
ATOM 670 N N . LYS B 1 5 ? -4.266 43.435 6.449 1.00 38.63 5 LYS B N 1
ATOM 671 C CA . LYS B 1 5 ? -3.419 44.308 5.635 1.00 45.85 5 LYS B CA 1
ATOM 672 C C . LYS B 1 5 ? -2.028 44.490 6.260 1.00 54.52 5 LYS B C 1
ATOM 673 O O . LYS B 1 5 ? -1.564 45.613 6.460 1.00 64.26 5 LYS B O 1
ATOM 679 N N . THR B 1 6 ? -1.379 43.379 6.593 1.00 47.58 6 THR B N 1
ATOM 680 C CA . THR B 1 6 ? 0.005 43.399 7.072 1.00 43.21 6 THR B CA 1
ATOM 681 C C . THR B 1 6 ? 0.847 42.806 5.945 1.00 42.10 6 THR B C 1
ATOM 682 O O . THR B 1 6 ? 0.385 41.889 5.255 1.00 34.45 6 THR B O 1
A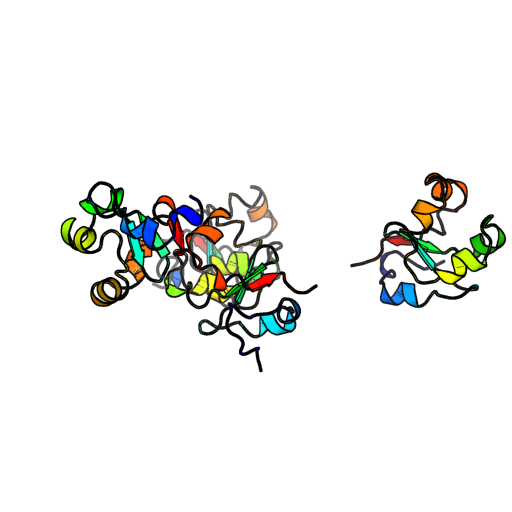TOM 686 N N . ILE B 1 7 ? 2.052 43.336 5.725 1.00 37.18 7 ILE B N 1
ATOM 687 C CA . ILE B 1 7 ? 2.979 42.701 4.774 1.00 34.09 7 ILE B CA 1
ATOM 688 C C . ILE B 1 7 ? 3.391 41.305 5.268 1.00 35.91 7 ILE B C 1
ATOM 689 O O . ILE B 1 7 ? 3.451 41.057 6.489 1.00 29.00 7 ILE B O 1
ATOM 694 N N . ASN B 1 8 ? 3.662 40.413 4.311 1.00 32.61 8 ASN B N 1
ATOM 695 C CA . ASN B 1 8 ? 4.110 39.029 4.563 1.00 30.29 8 ASN B CA 1
ATOM 696 C C . ASN B 1 8 ? 5.147 38.929 5.678 1.00 28.82 8 ASN B C 1
ATOM 697 O O . ASN B 1 8 ? 5.013 38.100 6.590 1.00 31.36 8 ASN B O 1
ATOM 702 N N . ASP B 1 9 ? 6.175 39.786 5.570 1.00 30.76 9 ASP B N 1
ATOM 703 C CA A ASP B 1 9 ? 7.266 39.838 6.547 0.60 38.92 9 ASP B CA 1
ATOM 704 C CA B ASP B 1 9 ? 7.271 39.892 6.543 0.40 36.71 9 ASP B CA 1
ATOM 705 C C . ASP B 1 9 ? 6.764 40.009 7.983 1.00 41.32 9 ASP B C 1
ATOM 706 O O . ASP B 1 9 ? 7.370 39.480 8.916 1.00 48.48 9 ASP B O 1
ATOM 715 N N . HIS B 1 10 ? 5.651 40.728 8.164 1.00 35.87 10 HIS B N 1
ATOM 716 C CA . HIS B 1 10 ? 5.161 41.043 9.514 1.00 36.83 10 HIS B CA 1
ATOM 717 C C . HIS B 1 10 ? 3.907 40.336 9.968 1.00 44.44 10 HIS B C 1
ATOM 718 O O . HIS B 1 10 ? 3.349 40.682 11.019 1.00 42.02 10 HIS B O 1
ATOM 725 N N . ILE B 1 11 ? 3.455 39.346 9.191 1.00 34.52 11 ILE B N 1
ATOM 726 C CA . ILE B 1 11 ? 2.322 38.486 9.571 1.00 32.49 11 ILE B CA 1
ATOM 727 C C . ILE B 1 11 ? 2.621 37.690 10.854 1.00 39.04 11 ILE B C 1
ATOM 728 O O . ILE B 1 11 ? 3.678 37.062 10.971 1.00 47.16 11 ILE B O 1
ATOM 733 N N . ASN B 1 12 ? 1.685 37.730 11.804 1.00 39.36 12 ASN B N 1
ATOM 734 C CA . ASN B 1 12 ? 1.805 37.001 13.071 1.00 34.96 12 ASN B CA 1
ATOM 735 C C . ASN B 1 12 ? 1.158 35.621 12.964 1.00 39.75 12 ASN B C 1
ATOM 736 O O . ASN B 1 12 ? 0.226 35.438 12.172 1.00 28.41 12 ASN B O 1
ATOM 741 N N . PRO B 1 13 ? 1.652 34.637 13.747 1.00 40.21 13 PRO B N 1
ATOM 742 C CA . PRO B 1 13 ? 1.031 33.305 13.753 1.00 37.01 13 PRO B CA 1
ATOM 743 C C . PRO B 1 13 ? -0.500 33.299 13.994 1.00 36.81 13 PRO B C 1
ATOM 744 O O . PRO B 1 13 ? -1.233 32.540 13.329 1.00 32.84 13 PRO B O 1
ATOM 748 N N . ARG B 1 14 ? -0.994 34.145 14.905 1.00 35.58 14 ARG B N 1
ATOM 749 C CA . ARG B 1 14 ? -2.441 34.176 15.196 1.00 40.41 14 ARG B CA 1
ATOM 750 C C . ARG B 1 14 ? -3.309 34.654 14.014 1.00 35.43 14 ARG B C 1
ATOM 751 O O . ARG B 1 14 ? -4.492 34.315 13.945 1.00 34.38 14 ARG B O 1
ATOM 759 N N . ASP B 1 15 ? -2.715 35.422 13.100 1.00 31.66 15 ASP B N 1
ATOM 760 C CA . ASP B 1 15 ? -3.386 35.890 11.874 1.00 33.18 15 ASP B CA 1
ATOM 761 C C . ASP B 1 15 ? -3.785 34.754 10.920 1.00 35.11 15 ASP B C 1
ATOM 762 O O . ASP B 1 15 ? -4.603 34.956 10.032 1.00 31.07 15 ASP B O 1
ATOM 767 N N . LEU B 1 16 ? -3.189 33.575 11.080 1.00 28.15 16 LEU B N 1
ATOM 768 C CA . LEU B 1 16 ? -3.273 32.537 10.051 1.00 25.10 16 LEU B CA 1
ATOM 769 C C . LEU B 1 16 ? -4.360 31.489 10.332 1.00 25.39 16 LEU B C 1
ATOM 770 O O . LEU B 1 16 ? -4.131 30.275 10.256 1.00 28.56 16 LEU B O 1
ATOM 775 N N . SER B 1 17 ? -5.566 31.964 10.640 1.00 29.99 17 SER B N 1
ATOM 776 C CA . SER B 1 17 ? -6.690 31.058 10.855 1.00 26.59 17 SER B CA 1
ATOM 777 C C . SER B 1 17 ? -7.240 30.664 9.495 1.00 25.30 17 SER B C 1
ATOM 778 O O . SER B 1 17 ? -7.032 31.390 8.514 1.00 26.73 17 SER B O 1
ATOM 781 N N . LEU B 1 18 ? -7.953 29.536 9.421 1.00 23.96 18 LEU B N 1
ATOM 782 C CA . LEU B 1 18 ? -8.590 29.133 8.158 1.00 29.56 18 LEU B CA 1
ATOM 783 C C . LEU B 1 18 ? -9.548 30.204 7.671 1.00 30.94 18 LEU B C 1
ATOM 784 O O . LEU B 1 18 ? -9.639 30.444 6.470 1.00 28.69 18 LEU B O 1
ATOM 789 N N . THR B 1 19 ? -10.244 30.842 8.613 1.00 31.46 19 THR B N 1
ATOM 790 C CA . THR B 1 19 ? -11.112 31.978 8.326 1.00 34.96 19 THR B CA 1
ATOM 791 C C . THR B 1 19 ? -10.382 33.058 7.538 1.00 35.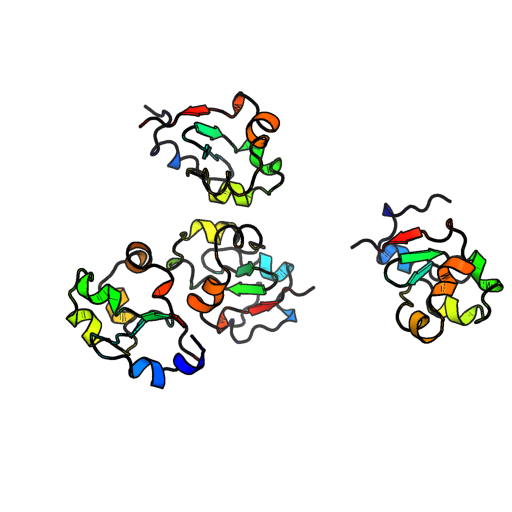46 19 THR B C 1
ATOM 792 O O . THR B 1 19 ? -10.889 33.529 6.509 1.00 28.97 19 THR B O 1
ATOM 796 N N . GLU B 1 20 ? -9.203 33.459 8.018 1.00 27.56 20 GLU B N 1
ATOM 797 C CA . GLU B 1 20 ? -8.422 34.479 7.323 1.00 29.56 20 GLU B CA 1
ATOM 798 C C . GLU B 1 20 ? -7.920 33.952 5.985 1.00 23.64 20 GLU B C 1
ATOM 799 O O . GLU B 1 20 ? -8.001 34.638 4.958 1.00 23.49 20 GLU B O 1
ATOM 805 N N . ILE B 1 21 ? -7.405 32.729 5.998 1.00 23.71 21 ILE B N 1
ATOM 806 C CA . ILE B 1 21 ? -6.753 32.161 4.811 1.00 21.34 21 ILE B CA 1
ATOM 807 C C . ILE B 1 21 ? -7.733 32.120 3.625 1.00 20.29 21 ILE B C 1
ATOM 808 O O . ILE B 1 21 ? -7.357 32.459 2.500 1.00 19.41 21 ILE B O 1
ATOM 813 N N . ALA B 1 22 ? -8.985 31.736 3.889 1.00 23.39 22 ALA B N 1
ATOM 814 C CA . ALA B 1 22 ? -10.009 31.615 2.828 1.00 20.50 22 ALA B CA 1
ATOM 815 C C . ALA B 1 22 ? -10.274 32.932 2.101 1.00 18.62 22 ALA B C 1
ATOM 816 O O . ALA B 1 22 ? -10.661 32.938 0.923 1.00 24.93 22 ALA B O 1
ATOM 818 N N . LYS B 1 23 ? -10.016 34.052 2.773 1.00 22.04 23 LYS B N 1
ATOM 819 C CA . LYS B 1 23 ? -10.230 35.364 2.165 1.00 22.73 23 LYS B CA 1
ATOM 820 C C . LYS B 1 23 ? -9.132 35.740 1.165 1.00 28.61 23 LYS B C 1
ATOM 821 O O . LYS B 1 23 ? -9.303 36.681 0.392 1.00 30.78 23 LYS B O 1
ATOM 827 N N . HIS B 1 24 ? -8.002 35.024 1.184 1.00 24.98 24 HIS B N 1
ATOM 828 C CA . HIS B 1 24 ? -6.947 35.283 0.185 1.00 28.36 24 HIS B CA 1
ATOM 829 C C . HIS B 1 24 ? -7.017 34.301 -0.956 1.00 25.67 24 HIS B C 1
ATOM 830 O O . HIS B 1 24 ? -6.145 33.451 -1.122 1.00 24.14 24 HIS B O 1
ATOM 837 N N . ASN B 1 25 ? -8.051 34.442 -1.784 1.00 26.61 25 ASN B N 1
ATOM 838 C CA . ASN B 1 25 ? -8.413 33.416 -2.766 1.00 24.88 25 ASN B CA 1
ATOM 839 C C . ASN B 1 25 ? -8.556 33.917 -4.207 1.00 26.77 25 ASN B C 1
ATOM 840 O O . ASN B 1 25 ? -9.319 33.361 -4.993 1.00 28.43 25 ASN B O 1
ATOM 845 N N . THR B 1 26 ? -7.816 34.963 -4.553 1.00 28.40 26 THR B N 1
ATOM 846 C CA . THR B 1 26 ? -7.824 35.488 -5.924 1.00 29.67 26 THR B CA 1
ATOM 847 C C . THR B 1 26 ? -6.411 35.551 -6.485 1.00 29.42 26 THR B C 1
ATOM 848 O O . THR B 1 26 ? -5.439 35.489 -5.723 1.00 27.99 26 THR B O 1
ATOM 852 N N . GLU B 1 27 ? -6.306 35.687 -7.808 1.00 34.01 27 GLU B N 1
ATOM 853 C CA . GLU B 1 27 ? -5.027 35.888 -8.487 1.00 35.90 27 GLU B CA 1
ATOM 854 C C . GLU B 1 27 ? -4.250 37.051 -7.876 1.00 36.79 27 GLU B C 1
ATOM 855 O O . GLU B 1 27 ? -3.026 36.985 -7.717 1.00 35.58 27 GLU B O 1
ATOM 861 N N . GLU B 1 28 ? -4.976 38.101 -7.510 1.00 36.49 28 GLU B N 1
ATOM 862 C CA . GLU B 1 28 ? -4.370 39.316 -6.967 1.00 34.70 28 GLU B CA 1
ATOM 863 C C . GLU B 1 28 ? -3.968 39.209 -5.500 1.00 37.42 28 GLU B C 1
ATOM 864 O O . GLU B 1 28 ? -3.196 40.034 -5.008 1.00 32.16 28 GLU B O 1
ATOM 870 N N . ASP B 1 29 ? -4.474 38.189 -4.807 1.00 33.76 29 ASP B N 1
ATOM 871 C CA . ASP B 1 29 ? -4.193 37.994 -3.385 1.00 32.05 29 ASP B CA 1
ATOM 872 C C . ASP B 1 29 ? -4.367 36.513 -3.090 1.00 34.23 29 ASP B C 1
ATOM 873 O O . ASP B 1 29 ? -5.422 36.089 -2.630 1.00 30.79 29 ASP B O 1
ATOM 878 N N . CYS B 1 30 ? -3.316 35.744 -3.349 1.00 25.26 30 CYS B N 1
ATOM 879 C CA . CYS B 1 30 ? -3.419 34.297 -3.425 1.00 24.70 30 CYS B CA 1
ATOM 880 C C . CYS B 1 30 ? -2.576 33.600 -2.361 1.00 25.45 30 CYS B C 1
ATOM 881 O O . CYS B 1 30 ? -1.358 33.489 -2.484 1.00 26.64 30 CYS B O 1
ATOM 884 N N . TRP B 1 31 ? -3.230 33.137 -1.307 1.00 17.44 31 TRP B N 1
ATOM 885 C CA . TRP B 1 31 ? -2.568 32.278 -0.325 1.00 21.12 31 TRP B CA 1
ATOM 886 C C . TRP B 1 31 ? -2.918 30.827 -0.513 1.00 24.87 31 TRP B C 1
ATOM 887 O O . TRP B 1 31 ? -4.044 30.493 -0.878 1.00 27.84 31 TRP B O 1
ATOM 898 N N . VAL B 1 32 ? -1.975 29.933 -0.213 1.00 23.42 32 VAL B N 1
ATOM 899 C CA . VAL B 1 32 ? -2.235 28.498 -0.366 1.00 19.03 32 VAL B CA 1
ATOM 900 C C . VAL B 1 32 ? -1.559 27.795 0.780 1.00 20.93 32 VAL B C 1
ATOM 901 O O . VAL B 1 32 ? -0.439 28.152 1.143 1.00 17.83 32 VAL B O 1
ATOM 905 N N . ILE B 1 33 ? -2.245 26.807 1.351 1.00 20.27 33 ILE B N 1
ATOM 906 C CA . ILE B 1 33 ? -1.675 25.965 2.389 1.00 21.92 33 ILE B CA 1
ATOM 907 C C . ILE B 1 33 ? -0.978 24.767 1.747 1.00 20.01 33 ILE B C 1
ATOM 908 O O . ILE B 1 33 ? -1.584 24.022 0.966 1.00 18.29 33 ILE B O 1
ATOM 913 N N . ILE B 1 34 ? 0.291 24.569 2.100 1.00 16.48 34 ILE B N 1
ATOM 914 C CA . ILE B 1 34 ? 1.031 23.411 1.642 1.00 20.28 34 ILE B CA 1
ATOM 915 C C . ILE B 1 34 ? 1.767 22.814 2.824 1.00 18.58 34 ILE B C 1
ATOM 916 O O . ILE B 1 34 ? 2.586 23.489 3.446 1.00 21.20 34 ILE B O 1
ATOM 921 N N . LYS B 1 35 ? 1.483 21.546 3.124 1.00 22.73 35 LYS B N 1
ATOM 922 C CA . LYS B 1 35 ? 2.108 20.861 4.260 1.00 25.15 35 LYS B CA 1
ATOM 923 C C . LYS B 1 35 ? 1.958 21.686 5.559 1.00 23.87 35 LYS B C 1
ATOM 924 O O . LYS B 1 35 ? 2.918 21.881 6.328 1.00 24.51 35 LYS B O 1
ATOM 930 N N . ASP B 1 36 ? 0.738 22.189 5.777 1.00 23.6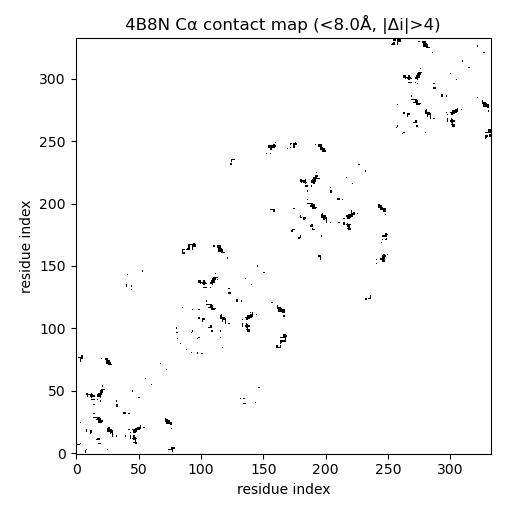3 36 ASP B N 1
ATOM 931 C CA . ASP B 1 36 ? 0.362 22.903 7.006 1.00 27.61 36 ASP B CA 1
ATOM 932 C C . ASP B 1 36 ? 0.982 24.301 7.121 1.00 27.54 36 ASP B C 1
ATOM 933 O O . ASP B 1 36 ? 0.862 24.931 8.161 1.00 22.32 36 ASP B O 1
ATOM 938 N N . ILE B 1 37 ? 1.658 24.776 6.075 1.00 21.21 37 ILE B N 1
ATOM 939 C CA . ILE B 1 37 ? 2.255 26.120 6.090 1.00 20.20 37 ILE B CA 1
ATOM 940 C C . ILE B 1 37 ? 1.478 26.995 5.111 1.00 24.23 37 ILE B C 1
ATOM 941 O O . ILE B 1 37 ? 1.133 26.539 4.029 1.00 19.96 37 ILE B O 1
ATOM 946 N N . VAL B 1 38 ? 1.217 28.243 5.487 1.00 18.06 38 VAL B N 1
ATOM 947 C CA . VAL B 1 38 ? 0.587 29.202 4.584 1.00 18.30 38 VAL B CA 1
ATOM 948 C C . VAL B 1 38 ? 1.647 29.911 3.745 1.00 20.08 38 VAL B C 1
ATOM 949 O O . VAL B 1 38 ? 2.609 30.455 4.291 1.00 21.90 38 VAL B O 1
ATOM 953 N N . TYR B 1 39 ? 1.487 29.880 2.426 1.00 20.20 39 TYR B N 1
ATOM 954 C CA . TYR B 1 39 ? 2.362 30.636 1.514 1.00 21.29 39 TYR B CA 1
ATOM 955 C C . TYR B 1 39 ? 1.578 31.692 0.762 1.00 24.33 39 TYR B C 1
ATOM 956 O O . TYR B 1 39 ? 0.504 31.414 0.229 1.00 22.15 39 TYR B O 1
ATOM 965 N N . ASP B 1 40 ? 2.134 32.891 0.666 1.00 20.00 40 ASP B N 1
ATOM 966 C CA . ASP B 1 40 ? 1.553 33.886 -0.242 1.00 20.41 40 ASP B CA 1
ATOM 967 C C . ASP B 1 40 ? 2.159 33.711 -1.632 1.00 21.47 40 ASP B C 1
ATOM 968 O O . ASP B 1 40 ? 3.293 34.108 -1.862 1.00 22.93 40 ASP B O 1
ATOM 973 N N . LEU B 1 41 ? 1.402 33.135 -2.563 1.00 19.74 41 LEU B N 1
ATOM 974 C CA . LEU B 1 41 ? 1.905 32.820 -3.908 1.00 22.12 41 LEU B CA 1
ATOM 975 C C . LEU B 1 41 ? 1.601 33.883 -4.962 1.00 20.67 41 LEU B C 1
ATOM 976 O O . LEU B 1 41 ? 1.849 33.696 -6.161 1.00 21.94 41 LEU B O 1
ATOM 981 N N . THR B 1 42 ? 1.069 35.008 -4.504 1.00 21.31 42 THR B N 1
ATOM 982 C CA . THR B 1 42 ? 0.680 36.079 -5.408 1.00 24.04 42 THR B CA 1
ATOM 983 C C . THR B 1 42 ? 1.795 36.447 -6.396 1.00 23.08 42 THR B C 1
ATOM 984 O O . THR B 1 42 ? 1.563 36.493 -7.610 1.00 25.19 42 THR B O 1
ATOM 988 N N . LYS B 1 43 ? 3.007 36.658 -5.896 1.00 29.38 43 LYS B N 1
ATOM 989 C CA A LYS B 1 43 ? 4.111 37.120 -6.749 0.50 29.38 43 LYS B CA 1
ATOM 990 C CA B LYS B 1 43 ? 4.096 37.120 -6.765 0.50 29.89 43 LYS B CA 1
ATOM 991 C C . LYS B 1 43 ? 4.698 35.992 -7.608 1.00 28.49 43 LYS B C 1
ATOM 992 O O . LYS B 1 43 ? 5.178 36.231 -8.709 1.00 26.15 43 LYS B O 1
ATOM 1003 N N . PHE B 1 44 ? 4.643 34.762 -7.101 1.00 24.48 44 PHE B N 1
ATOM 1004 C CA . PHE B 1 44 ? 5.150 33.603 -7.831 1.00 25.01 44 PHE B CA 1
ATOM 1005 C C . PHE B 1 44 ? 4.265 33.204 -9.018 1.00 24.41 44 PHE B C 1
ATOM 1006 O O . PHE B 1 44 ? 4.749 32.660 -10.026 1.00 20.38 44 PHE B O 1
ATOM 1014 N N . LEU B 1 45 ? 2.971 33.484 -8.891 1.00 31.64 45 LEU B N 1
ATOM 1015 C CA . LEU B 1 45 ? 1.964 33.070 -9.874 1.00 32.75 45 LEU B CA 1
ATOM 1016 C C . LEU B 1 45 ? 2.368 33.081 -11.353 1.00 30.18 45 LEU B C 1
ATOM 1017 O O . LEU B 1 45 ? 2.325 32.028 -12.000 1.00 29.64 45 LEU B O 1
ATOM 1022 N N . PRO B 1 46 ? 2.769 34.253 -11.896 1.00 31.19 46 PRO B N 1
ATOM 1023 C CA . PRO B 1 46 ? 3.123 34.273 -13.319 1.00 30.09 46 PRO B CA 1
ATOM 1024 C C . PRO B 1 46 ? 4.368 33.469 -13.655 1.00 27.27 46 PRO B C 1
ATOM 1025 O O . PRO B 1 46 ? 4.583 33.131 -14.813 1.00 29.74 46 PRO B O 1
ATOM 1029 N N . ASP B 1 47 ? 5.193 33.184 -12.652 1.00 25.97 47 ASP B N 1
ATOM 1030 C CA . ASP B 1 47 ? 6.433 32.444 -12.872 1.00 23.79 47 ASP B CA 1
ATOM 1031 C C . ASP B 1 47 ? 6.282 30.926 -12.722 1.00 20.56 47 ASP B C 1
ATOM 1032 O O . ASP B 1 47 ? 7.178 30.171 -13.105 1.00 25.11 47 ASP B O 1
ATOM 1037 N N . HIS B 1 48 ? 5.142 30.475 -12.194 1.00 22.00 48 HIS B N 1
ATOM 1038 C CA . HIS B 1 48 ? 4.893 29.037 -11.976 1.00 23.77 48 HIS B CA 1
ATOM 10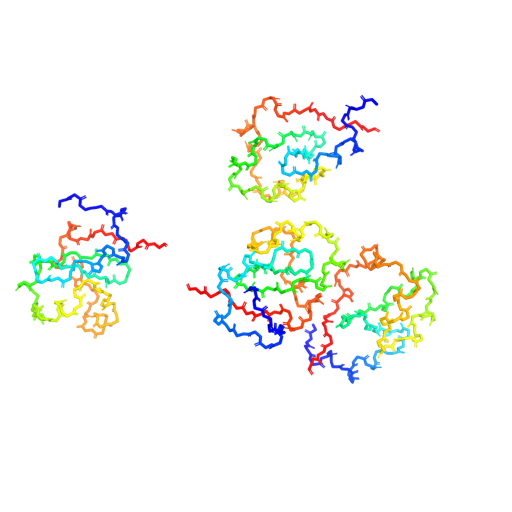39 C C . HIS B 1 48 ? 4.964 28.223 -13.240 1.00 21.25 48 HIS B C 1
ATOM 1040 O O . HIS B 1 48 ? 4.190 28.453 -14.178 1.00 26.64 48 HIS B O 1
ATOM 1047 N N . PRO B 1 49 ? 5.901 27.252 -13.293 1.00 24.72 49 PRO B N 1
ATOM 1048 C CA . PRO B 1 49 ? 6.030 26.463 -14.515 1.00 31.11 49 PRO B CA 1
ATOM 1049 C C . PRO B 1 49 ? 4.791 25.636 -14.832 1.00 36.10 49 PRO B C 1
ATOM 1050 O O . PRO B 1 49 ? 4.580 25.325 -15.995 1.00 30.12 49 PRO B O 1
ATOM 1054 N N . GLY B 1 50 ? 3.976 25.310 -13.823 1.00 28.26 50 GLY B N 1
ATOM 1055 C CA . GLY B 1 50 ? 2.698 24.624 -14.058 1.00 27.75 50 GLY B CA 1
ATOM 1056 C C . GLY B 1 50 ? 1.534 25.542 -14.423 1.00 28.01 50 GLY B C 1
ATOM 1057 O O . GLY B 1 50 ? 0.406 25.078 -14.558 1.00 29.74 50 GLY B O 1
ATOM 1058 N N . GLY B 1 51 ? 1.795 26.842 -14.562 1.00 26.79 51 GLY B N 1
ATOM 1059 C CA . GLY B 1 51 ? 0.766 27.806 -14.994 1.00 31.47 51 GLY B CA 1
ATOM 1060 C C . GLY B 1 51 ? -0.028 28.452 -13.870 1.00 30.57 51 GLY B C 1
ATOM 1061 O O . GLY B 1 51 ? -0.054 27.942 -12.741 1.00 25.63 51 GLY B O 1
ATOM 1062 N N . LYS B 1 52 ? -0.684 29.570 -14.185 1.00 22.92 52 LYS B N 1
ATOM 1063 C CA . LYS B 1 52 ? -1.488 30.333 -13.204 1.00 25.82 52 LYS B CA 1
ATOM 1064 C C . LYS B 1 52 ? -2.708 29.592 -12.631 1.00 30.14 52 LYS B C 1
ATOM 1065 O O . LYS B 1 52 ? -2.963 29.654 -11.432 1.00 26.73 52 LYS B O 1
ATOM 1071 N N . LYS B 1 53 ? -3.477 28.948 -13.508 1.00 33.52 53 LYS B N 1
ATOM 1072 C CA . LYS B 1 53 ? -4.766 28.326 -13.161 1.00 35.01 53 LYS B CA 1
ATOM 1073 C C . LYS B 1 53 ? -4.635 27.223 -12.116 1.00 26.42 53 LYS B C 1
ATOM 1074 O O . LYS B 1 53 ? -5.479 27.100 -11.219 1.00 26.83 53 LYS B O 1
ATOM 1080 N N . ALA B 1 54 ? -3.573 26.432 -12.232 1.00 25.97 54 ALA B N 1
ATOM 1081 C CA . ALA B 1 54 ? -3.352 25.310 -11.322 1.00 26.54 54 ALA B CA 1
ATOM 1082 C C . ALA B 1 54 ? -3.230 25.794 -9.880 1.00 25.81 54 ALA B C 1
ATOM 1083 O O . ALA B 1 54 ? -3.741 25.149 -8.964 1.00 23.54 54 ALA B O 1
ATOM 1085 N N . ILE B 1 55 ? -2.575 26.946 -9.686 1.00 21.36 55 ILE B N 1
ATOM 1086 C CA . ILE B 1 55 ? -2.445 27.541 -8.355 1.00 22.36 55 ILE B CA 1
ATOM 1087 C C . ILE B 1 55 ? -3.727 28.277 -7.936 1.00 18.21 55 ILE B C 1
ATOM 1088 O O . ILE B 1 55 ? -4.184 28.152 -6.809 1.00 21.51 55 ILE B O 1
ATOM 1093 N N . ILE B 1 56 ? -4.318 29.030 -8.852 1.00 21.60 56 ILE B N 1
ATOM 1094 C CA . ILE B 1 56 ? -5.527 29.794 -8.547 1.00 16.66 56 ILE B CA 1
ATOM 1095 C C . ILE B 1 56 ? -6.652 28.826 -8.142 1.00 21.01 56 ILE B C 1
ATOM 1096 O O . ILE B 1 56 ? -7.488 29.162 -7.310 1.00 18.84 56 ILE B O 1
ATOM 1101 N N . LEU B 1 57 ? -6.633 27.619 -8.710 1.00 19.37 57 LEU B N 1
ATOM 1102 C CA . LEU B 1 57 ? -7.555 26.537 -8.337 1.00 20.22 57 LEU B CA 1
ATOM 1103 C C . LEU B 1 57 ? -7.558 26.288 -6.824 1.00 22.72 57 LEU B C 1
ATOM 1104 O O . LEU B 1 57 ? -8.607 25.980 -6.229 1.00 18.83 57 LEU B O 1
ATOM 1109 N N . PHE B 1 58 ? -6.398 26.441 -6.192 1.00 19.62 58 PHE B N 1
ATOM 1110 C CA . PHE B 1 58 ? -6.295 26.205 -4.746 1.00 18.86 58 PHE B CA 1
ATOM 1111 C C . PHE B 1 58 ? -6.180 27.460 -3.892 1.00 21.18 58 PHE B C 1
ATOM 1112 O O . PHE B 1 58 ? -5.830 27.374 -2.720 1.00 21.34 58 PHE B O 1
ATOM 1120 N N . ALA B 1 59 ? -6.447 28.625 -4.468 1.00 22.90 59 ALA B N 1
ATOM 1121 C CA . ALA B 1 59 ? -6.355 29.870 -3.715 1.00 20.82 59 ALA B CA 1
ATOM 1122 C C . ALA B 1 59 ? -7.266 29.878 -2.489 1.00 24.46 59 ALA B C 1
ATOM 1123 O O . ALA B 1 59 ? -8.464 29.602 -2.566 1.00 20.97 59 ALA B O 1
ATOM 1125 N N . GLY B 1 60 ? -6.674 30.175 -1.342 1.00 24.05 60 GLY B N 1
ATOM 1126 C CA . GLY B 1 60 ? -7.398 30.141 -0.086 1.00 23.65 60 GLY B CA 1
ATOM 1127 C C . GLY B 1 60 ? -7.600 28.745 0.476 1.00 23.44 60 GLY B C 1
ATOM 1128 O O . GLY B 1 60 ? -8.303 28.586 1.457 1.00 23.22 60 GLY B O 1
ATOM 1129 N N . LYS B 1 61 ? -6.979 27.727 -0.121 1.00 20.75 61 LYS B N 1
ATOM 1130 C CA . LYS B 1 61 ? -7.240 26.346 0.294 1.00 21.76 61 LYS B CA 1
ATOM 1131 C C . LYS B 1 61 ? -5.970 25.553 0.538 1.00 26.69 61 LYS B C 1
ATOM 1132 O O . LYS B 1 61 ? -4.850 26.067 0.367 1.00 26.08 61 LYS B O 1
ATOM 1138 N N . ASP B 1 62 ? -6.147 24.303 0.954 1.00 24.30 62 ASP B N 1
ATOM 1139 C CA . ASP B 1 62 ? -5.029 23.398 1.172 1.00 23.21 62 ASP B CA 1
ATOM 1140 C C . ASP B 1 62 ? -4.726 22.623 -0.102 1.00 23.46 62 ASP B C 1
ATOM 1141 O O . ASP B 1 62 ? -5.599 21.940 -0.629 1.00 24.66 62 ASP B O 1
ATOM 1146 N N . ALA B 1 63 ? -3.479 22.686 -0.573 1.00 22.46 63 ALA B N 1
ATOM 1147 C CA . ALA B 1 63 ? -3.097 22.027 -1.833 1.00 19.49 63 ALA B CA 1
ATOM 1148 C C . ALA B 1 63 ? -2.106 20.886 -1.626 1.00 20.88 63 ALA B C 1
ATOM 1149 O O . ALA B 1 63 ? -1.482 20.426 -2.578 1.00 18.75 63 ALA B O 1
ATOM 1151 N N . THR B 1 64 ? -1.969 20.447 -0.377 1.00 19.31 64 THR B N 1
ATOM 1152 C CA . THR B 1 64 ? -0.886 19.550 0.033 1.00 22.38 64 THR B CA 1
ATOM 1153 C C . THR B 1 64 ? -0.777 18.273 -0.808 1.00 21.84 64 THR B C 1
ATOM 1154 O O . THR B 1 64 ? 0.262 18.022 -1.415 1.00 21.01 64 THR B O 1
ATOM 1158 N N . GLU B 1 65 ? -1.851 17.486 -0.872 1.00 23.63 65 GLU B N 1
ATOM 1159 C CA A GLU B 1 65 ? -1.797 16.194 -1.556 0.70 25.88 65 GLU B CA 1
ATOM 1160 C CA B GLU B 1 65 ? -1.827 16.192 -1.563 0.30 24.63 65 GLU B CA 1
ATOM 1161 C C . GLU B 1 65 ? -1.516 16.355 -3.047 1.00 27.26 65 GLU B C 1
ATOM 1162 O O . GLU B 1 65 ? -0.716 15.623 -3.606 1.00 26.28 65 GLU B O 1
ATOM 1173 N N . GLU B 1 66 ? -2.153 17.334 -3.677 1.00 21.45 66 GLU B N 1
ATOM 1174 C CA . GLU B 1 66 ? -1.938 17.618 -5.102 1.00 22.76 66 GLU B CA 1
ATOM 1175 C C . GLU B 1 66 ? -0.566 18.231 -5.384 1.00 26.56 66 GLU B C 1
ATOM 1176 O O . GLU B 1 66 ? 0.040 17.953 -6.416 1.00 24.67 66 GLU B O 1
ATOM 1182 N N . PHE B 1 67 ? -0.067 19.069 -4.472 1.00 22.48 67 PHE B N 1
ATOM 1183 C CA . PHE B 1 67 ? 1.310 19.554 -4.594 1.00 20.63 67 PHE B CA 1
ATOM 1184 C C . PHE B 1 67 ? 2.271 18.368 -4.466 1.00 22.01 67 PHE B C 1
ATOM 1185 O O . PHE B 1 67 ? 3.181 18.219 -5.289 1.00 21.83 67 PHE B O 1
ATOM 1193 N N . ASP B 1 68 ? 2.058 17.528 -3.453 1.00 24.23 68 ASP B N 1
ATOM 1194 C CA A ASP B 1 68 ? 2.935 16.370 -3.215 0.70 31.77 68 ASP B CA 1
ATOM 1195 C CA B ASP B 1 68 ? 2.915 16.362 -3.197 0.30 30.13 68 ASP B CA 1
ATOM 1196 C C . ASP B 1 68 ? 3.029 15.417 -4.399 1.00 31.53 68 ASP B C 1
ATOM 1197 O O . ASP B 1 68 ? 4.118 14.882 -4.684 1.00 36.55 68 ASP B O 1
ATOM 1206 N N . MET B 1 69 ? 1.905 15.212 -5.090 1.00 33.85 69 MET B N 1
ATOM 1207 C CA . MET B 1 69 ? 1.848 14.291 -6.234 1.00 31.94 69 MET B CA 1
ATOM 1208 C C . MET B 1 69 ? 2.605 14.803 -7.464 1.00 35.73 69 MET B C 1
ATOM 1209 O O . MET B 1 69 ? 2.981 14.020 -8.334 1.00 35.03 69 MET B O 1
ATOM 1214 N N . LEU B 1 70 ? 2.846 16.110 -7.525 1.00 29.49 70 LEU B N 1
ATOM 1215 C CA . LEU B 1 70 ? 3.492 16.701 -8.695 1.00 29.28 70 LEU B CA 1
ATOM 1216 C C . LEU B 1 70 ? 4.900 17.273 -8.470 1.00 30.73 70 LEU B C 1
ATOM 1217 O O . LEU B 1 70 ? 5.614 17.511 -9.436 1.00 30.54 70 LEU B O 1
ATOM 1222 N N . HIS B 1 71 ? 5.296 17.510 -7.218 1.00 23.19 71 HIS B N 1
ATOM 1223 C CA . HIS B 1 71 ? 6.571 18.209 -6.955 1.00 27.56 71 HIS B CA 1
ATOM 1224 C C . HIS B 1 71 ? 7.437 17.514 -5.952 1.00 23.83 71 HIS B C 1
ATOM 1225 O O . HIS B 1 71 ? 6.931 17.009 -4.942 1.00 25.23 71 HIS B O 1
ATOM 1232 N N . PRO B 1 72 ? 8.768 17.532 -6.167 1.00 26.25 72 PRO B N 1
ATOM 1233 C CA . PRO B 1 72 ? 9.626 17.244 -5.013 1.00 22.53 72 PRO B CA 1
ATOM 1234 C C . PRO B 1 72 ? 9.582 18.447 -4.064 1.00 23.71 72 PRO B C 1
ATOM 1235 O O . PRO B 1 72 ? 9.328 19.561 -4.511 1.00 24.14 72 PRO B O 1
ATOM 1239 N N . PRO B 1 73 ? 9.757 18.224 -2.752 1.00 25.02 73 PRO B N 1
ATOM 1240 C CA . PRO B 1 73 ? 9.566 19.329 -1.800 1.00 25.50 73 PRO B CA 1
ATOM 1241 C C . PRO B 1 73 ? 10.564 20.476 -1.961 1.00 25.33 73 PRO B C 1
ATOM 1242 O O . PRO B 1 73 ? 10.269 21.592 -1.517 1.00 20.00 73 PRO B O 1
ATOM 1246 N N . ASN B 1 74 ? 11.711 20.210 -2.602 1.00 25.78 74 ASN B N 1
ATOM 1247 C CA . ASN B 1 74 ? 12.782 21.220 -2.735 1.00 25.93 74 ASN B CA 1
ATOM 1248 C C . ASN B 1 74 ? 12.455 22.425 -3.623 1.00 22.47 74 ASN B C 1
ATOM 1249 O O . ASN B 1 74 ? 13.180 23.443 -3.604 1.00 20.32 74 ASN B O 1
ATOM 1254 N N . VAL B 1 75 ? 11.370 22.334 -4.398 1.00 19.65 75 VAL B N 1
ATOM 1255 C CA . VAL B 1 75 ? 10.921 23.509 -5.178 1.00 19.95 75 VAL B CA 1
ATOM 1256 C C . VAL B 1 75 ? 10.558 24.682 -4.260 1.00 17.51 75 VAL B C 1
ATOM 1257 O O . VAL B 1 75 ? 10.716 25.849 -4.637 1.00 17.24 75 VAL B O 1
ATOM 1261 N N . LEU B 1 76 ? 10.079 24.369 -3.052 1.00 18.29 76 LEU B N 1
ATOM 1262 C CA . LEU B 1 76 ? 9.640 25.397 -2.118 1.00 15.96 76 LEU B CA 1
ATOM 1263 C C . LEU B 1 76 ? 10.813 26.320 -1.754 1.00 16.29 76 LEU B C 1
ATOM 1264 O O . LEU B 1 76 ? 10.655 27.536 -1.704 1.00 14.82 76 LEU B O 1
ATOM 1269 N N . LYS B 1 77 ? 11.987 25.745 -1.519 1.00 16.48 77 LYS B N 1
ATOM 1270 C CA . LYS B 1 77 ? 13.162 26.556 -1.174 1.00 21.15 77 LYS B CA 1
ATOM 1271 C C . LYS B 1 77 ? 13.799 27.192 -2.422 1.00 22.78 77 LYS B C 1
ATOM 1272 O O . LYS B 1 77 ? 14.542 28.157 -2.318 1.00 25.37 77 LYS B O 1
ATOM 1278 N N . LYS B 1 78 ? 13.470 26.699 -3.606 1.00 20.11 78 LYS B N 1
ATOM 1279 C CA . LYS B 1 78 ? 14.128 27.218 -4.813 1.00 17.64 78 LYS B CA 1
ATOM 1280 C C . LYS B 1 78 ? 13.452 28.449 -5.418 1.00 21.06 78 LYS B C 1
ATOM 1281 O O . LYS B 1 78 ? 14.123 29.399 -5.858 1.00 19.22 78 LYS B O 1
ATOM 1287 N N . TYR B 1 79 ? 12.123 28.421 -5.458 1.00 17.06 79 TYR B N 1
ATOM 1288 C CA . TYR B 1 79 ? 11.376 29.330 -6.301 1.00 20.49 79 TYR B CA 1
ATOM 1289 C C . TYR B 1 79 ? 10.758 30.494 -5.540 1.00 17.35 79 TYR B C 1
ATOM 1290 O O . TYR B 1 79 ? 10.267 31.446 -6.148 1.00 21.83 79 TYR B O 1
ATOM 1299 N N . LEU B 1 80 ? 10.792 30.417 -4.219 1.00 19.38 80 LEU B N 1
ATOM 1300 C CA . LEU B 1 80 ? 10.015 31.326 -3.385 1.00 17.42 80 LEU B CA 1
ATOM 1301 C C . LEU B 1 80 ? 10.908 32.181 -2.515 1.00 18.67 80 LEU B C 1
ATOM 1302 O O . LEU B 1 80 ? 11.860 31.682 -1.930 1.00 24.40 80 LEU B O 1
ATOM 1307 N N . THR B 1 81 ? 10.580 33.460 -2.408 1.00 19.41 81 THR B N 1
ATOM 1308 C CA . THR B 1 81 ? 11.317 34.359 -1.523 1.00 26.37 81 THR B CA 1
ATOM 1309 C C . THR B 1 81 ? 10.949 34.051 -0.066 1.00 25.42 81 THR B C 1
ATOM 1310 O O . THR B 1 81 ? 9.882 33.481 0.199 1.00 23.15 81 THR B O 1
ATOM 1314 N N . PRO B 1 82 ? 11.842 34.386 0.890 1.00 26.99 82 PRO B N 1
ATOM 1315 C CA . PRO B 1 82 ? 11.613 33.915 2.257 1.00 26.45 82 PRO B CA 1
ATOM 1316 C C . PRO B 1 82 ? 10.405 34.557 2.945 1.00 22.66 82 PRO B C 1
ATOM 1317 O O . PRO B 1 82 ? 9.812 33.962 3.853 1.00 31.34 82 PRO B O 1
ATOM 1321 N N . GLU B 1 83 ? 10.041 35.757 2.520 1.00 22.63 83 GLU B N 1
ATOM 1322 C CA . GLU B 1 83 ? 8.973 36.464 3.212 1.00 29.34 83 GLU B CA 1
ATOM 1323 C C . GLU B 1 83 ? 7.595 35.859 2.947 1.00 31.12 83 GLU B C 1
ATOM 1324 O O . GLU B 1 83 ? 6.721 35.975 3.803 1.00 30.81 83 GLU B O 1
ATOM 1330 N N . VAL B 1 84 ? 7.410 35.202 1.794 1.00 24.62 84 VAL B N 1
ATOM 1331 C CA . VAL B 1 84 ? 6.083 34.663 1.446 1.00 26.96 84 VAL B CA 1
ATOM 1332 C C . VAL B 1 84 ? 5.717 33.419 2.240 1.00 25.13 84 VAL B C 1
ATOM 1333 O O . VAL B 1 84 ? 4.617 32.906 2.101 1.00 29.85 84 VAL B O 1
ATOM 1337 N N . VAL B 1 85 ? 6.657 32.915 3.027 1.00 24.91 85 VAL B N 1
ATOM 1338 C CA . VAL B 1 85 ? 6.397 31.821 3.948 1.00 22.26 85 VAL B CA 1
ATOM 1339 C C . VAL B 1 85 ? 5.803 32.476 5.192 1.00 24.53 85 VAL B C 1
ATOM 1340 O O . VAL B 1 85 ? 6.544 33.027 6.017 1.00 21.45 85 VAL B O 1
ATOM 1344 N N . LEU B 1 86 ? 4.473 32.432 5.318 1.00 21.28 86 LEU B N 1
ATOM 1345 C CA . LEU B 1 86 ? 3.781 33.216 6.348 1.00 24.91 86 LEU B CA 1
ATOM 1346 C C . LEU B 1 86 ? 3.854 32.575 7.730 1.00 25.15 86 LEU B C 1
ATOM 1347 O O . LEU B 1 86 ? 3.983 33.257 8.750 1.00 28.94 86 LEU B O 1
ATOM 1352 N N . GLY B 1 87 ? 3.746 31.255 7.756 1.00 19.93 87 GLY B N 1
ATOM 1353 C CA . GLY B 1 87 ? 3.785 30.516 9.002 1.00 23.12 87 GLY B CA 1
ATOM 1354 C C . GLY B 1 87 ? 2.782 29.388 8.953 1.00 26.37 87 GLY B C 1
ATOM 1355 O O . GLY B 1 87 ? 2.143 29.173 7.923 1.00 24.15 87 GLY B O 1
ATOM 1356 N N . PRO B 1 88 ? 2.613 28.683 10.078 1.00 22.45 88 PRO B N 1
ATOM 1357 C CA . PRO B 1 88 ? 1.708 27.540 10.134 1.00 25.28 88 PRO B CA 1
ATOM 1358 C C . PRO B 1 88 ? 0.245 27.948 10.253 1.00 27.42 88 PRO B C 1
ATOM 1359 O O . PRO B 1 88 ? -0.066 29.000 10.814 1.00 22.62 88 PRO B O 1
ATOM 1363 N N . VAL B 1 89 ? -0.637 27.094 9.749 1.00 26.36 89 VAL B N 1
ATOM 1364 C CA . VAL B 1 89 ? -2.080 27.269 9.943 1.00 26.38 89 VAL B CA 1
ATOM 1365 C C . VAL B 1 89 ? -2.378 27.272 11.439 1.00 33.80 89 VAL B C 1
ATOM 1366 O O . VAL B 1 89 ? -1.889 26.418 12.172 1.00 33.10 89 VAL B O 1
ATOM 1370 N N . LYS B 1 90 ? -3.155 28.254 11.883 1.00 28.35 90 LYS B N 1
ATOM 1371 C CA . LYS B 1 90 ? -3.472 28.389 13.289 1.00 35.01 90 LYS B CA 1
ATOM 1372 C C . LYS B 1 90 ? -4.513 27.325 13.634 1.00 41.84 90 LYS B C 1
ATOM 1373 O O . LYS B 1 90 ? -5.599 27.294 13.049 1.00 47.88 90 LYS B O 1
ATOM 1379 N N . LYS B 1 91 ? -4.156 26.443 14.565 1.00 55.47 91 LYS B N 1
ATOM 1380 C CA . LYS B 1 91 ? -5.009 25.317 14.947 1.00 64.89 91 LYS B CA 1
ATOM 1381 C C . LYS B 1 91 ? -6.023 25.698 16.023 1.00 66.41 91 LYS B C 1
ATOM 1382 O O . LYS B 1 91 ? -7.223 25.485 15.851 1.00 70.98 91 LYS B O 1
ATOM 1389 N N . ILE C 1 11 ? 22.654 23.663 -1.948 1.00 67.63 11 ILE C N 1
ATOM 1390 C CA . ILE C 1 11 ? 22.894 25.128 -1.784 1.00 81.03 11 ILE C CA 1
ATOM 1391 C C . ILE C 1 11 ? 22.460 25.566 -0.382 1.00 82.97 11 ILE C C 1
ATOM 1392 O O . ILE C 1 11 ? 21.583 24.950 0.224 1.00 97.34 11 ILE C O 1
ATOM 1397 N N . ASN C 1 12 ? 23.093 26.617 0.135 1.00 89.95 12 ASN C N 1
ATOM 1398 C CA . ASN C 1 12 ? 22.781 27.144 1.461 1.00 87.34 12 ASN C CA 1
ATOM 1399 C C . ASN C 1 12 ? 22.584 28.662 1.430 1.00 91.44 12 ASN C C 1
ATOM 1400 O O . ASN C 1 12 ? 23.339 29.357 0.752 1.00 77.80 12 ASN C O 1
ATOM 1405 N N . PRO C 1 13 ? 21.571 29.182 2.162 1.00 99.19 13 PRO C N 1
ATOM 1406 C CA . PRO C 1 13 ? 21.283 30.618 2.244 1.00 89.07 13 PRO C CA 1
ATOM 1407 C C . PRO C 1 13 ? 22.505 31.544 2.205 1.00 75.88 13 PRO C C 1
ATOM 1408 O O . PRO C 1 13 ? 22.435 32.597 1.574 1.00 60.39 13 PRO C O 1
ATOM 1412 N N . ARG C 1 14 ? 23.602 31.142 2.853 1.00 66.02 14 ARG C N 1
ATOM 1413 C CA . ARG C 1 14 ? 24.847 31.936 2.909 1.00 68.03 14 ARG C CA 1
ATOM 1414 C C . ARG C 1 14 ? 25.506 32.110 1.528 1.00 55.38 14 ARG C C 1
ATOM 1415 O O . ARG C 1 14 ? 26.100 33.156 1.225 1.00 36.66 14 ARG C O 1
ATOM 1423 N N . ASP C 1 15 ? 25.390 31.076 0.695 1.00 57.28 15 ASP C N 1
ATOM 1424 C CA . ASP C 1 15 ? 25.863 31.131 -0.689 1.00 51.43 15 ASP C CA 1
ATOM 1425 C C . ASP C 1 15 ? 25.037 32.112 -1.525 1.00 36.44 15 ASP C C 1
ATOM 1426 O O . ASP C 1 15 ? 25.437 32.446 -2.640 1.00 30.29 15 ASP C O 1
ATOM 1431 N N . LEU C 1 16 ? 23.896 32.564 -0.996 1.00 25.69 16 LEU C N 1
ATOM 1432 C CA . LEU C 1 16 ? 22.985 33.423 -1.760 1.00 26.77 16 LEU C CA 1
ATOM 1433 C C . LEU C 1 16 ? 22.820 34.859 -1.244 1.00 25.20 16 LEU C C 1
ATOM 1434 O O . LEU C 1 16 ? 21.785 35.488 -1.483 1.00 22.50 16 LEU C O 1
ATOM 1439 N N . SER C 1 17 ? 23.835 35.384 -0.556 1.00 34.68 17 SER C N 1
ATOM 1440 C CA . SER C 1 17 ? 23.873 36.821 -0.237 1.00 25.09 17 SER C CA 1
ATOM 1441 C C . SER C 1 17 ? 24.249 37.597 -1.491 1.00 28.65 17 SER C C 1
ATOM 1442 O O . SER C 1 17 ? 24.861 37.039 -2.395 1.00 27.65 17 SER C O 1
ATOM 1445 N N . LEU C 1 18 ? 23.894 38.881 -1.548 1.00 26.38 18 LEU C N 1
ATOM 1446 C CA . LEU C 1 18 ? 24.281 39.731 -2.679 1.00 29.59 18 LEU C CA 1
ATOM 1447 C C . LEU C 1 18 ? 25.784 39.733 -2.951 1.00 28.19 18 LEU C C 1
ATOM 1448 O O . LEU C 1 18 ? 26.227 39.678 -4.112 1.00 27.56 18 LEU C O 1
ATOM 1453 N N . THR C 1 19 ? 26.564 39.813 -1.873 1.00 29.95 19 THR C N 1
ATOM 1454 C CA . THR C 1 19 ? 28.031 39.761 -1.939 1.00 29.72 19 THR C CA 1
ATOM 1455 C C . THR C 1 19 ? 28.502 38.487 -2.625 1.00 31.68 19 THR C C 1
ATOM 1456 O O . THR C 1 19 ? 29.321 38.531 -3.559 1.00 29.99 19 THR C O 1
ATOM 1460 N N . GLU C 1 20 ? 27.978 37.349 -2.171 1.00 25.40 20 GLU C N 1
ATOM 1461 C CA . GLU C 1 20 ? 28.377 36.079 -2.765 1.00 27.08 20 GLU C CA 1
ATOM 1462 C C . GLU C 1 20 ? 27.869 35.893 -4.213 1.00 23.90 20 GLU C C 1
ATOM 1463 O O . GLU C 1 20 ? 28.616 35.443 -5.071 1.00 25.74 20 GLU C O 1
ATOM 1469 N N . ILE C 1 21 ? 26.618 36.263 -4.491 1.00 27.01 21 ILE C N 1
ATOM 1470 C CA . ILE C 1 21 ? 26.081 36.159 -5.863 1.00 23.67 21 ILE C CA 1
ATOM 1471 C C . ILE C 1 21 ? 26.929 36.962 -6.875 1.00 28.02 21 ILE C C 1
ATOM 1472 O O . ILE C 1 21 ? 27.259 36.472 -7.977 1.00 22.52 21 ILE C O 1
ATOM 1477 N N . ALA C 1 22 ? 27.294 38.187 -6.489 1.00 23.99 22 ALA C N 1
ATOM 1478 C CA . ALA C 1 22 ? 28.100 39.078 -7.353 1.00 27.11 22 ALA C CA 1
ATOM 1479 C C . ALA C 1 22 ? 29.406 38.432 -7.880 1.00 26.76 22 ALA C C 1
ATOM 1480 O O . ALA C 1 22 ? 29.939 38.838 -8.916 1.00 24.53 22 ALA C O 1
ATOM 1482 N N . LYS C 1 23 ? 29.905 37.435 -7.159 1.00 24.66 23 LYS C N 1
ATOM 1483 C CA . LYS C 1 23 ? 31.159 36.763 -7.506 1.00 21.26 23 LYS C CA 1
ATOM 1484 C C . LYS C 1 23 ? 31.036 35.770 -8.663 1.00 32.10 23 LYS C C 1
ATOM 1485 O O . LYS C 1 23 ? 32.033 35.427 -9.298 1.00 28.07 23 LYS C O 1
ATOM 1491 N N . HIS C 1 24 ? 29.826 35.300 -8.952 1.00 27.34 24 HIS C N 1
ATOM 1492 C CA . HIS C 1 24 ? 29.644 34.376 -10.075 1.00 25.57 24 HIS C CA 1
ATOM 1493 C C . HIS C 1 24 ? 29.384 35.212 -11.286 1.00 27.49 24 HIS C C 1
ATOM 1494 O O . HIS C 1 24 ? 28.238 35.369 -11.701 1.00 25.43 24 HIS C O 1
ATOM 1501 N N . ASN C 1 25 ? 30.455 35.765 -11.855 1.00 26.31 25 ASN C N 1
ATOM 1502 C CA . ASN C 1 25 ? 30.328 36.849 -12.816 1.00 32.02 25 ASN C CA 1
ATOM 1503 C C . ASN C 1 25 ? 31.062 36.640 -14.153 1.00 38.30 25 ASN C C 1
ATOM 1504 O O . ASN C 1 25 ? 31.290 37.601 -14.900 1.00 37.94 25 ASN C O 1
ATOM 1509 N N . THR C 1 26 ? 31.388 35.387 -14.463 1.00 33.42 26 THR C N 1
ATOM 1510 C CA . THR C 1 26 ? 32.072 35.039 -15.715 1.00 35.34 26 THR C CA 1
ATOM 1511 C C . THR C 1 26 ? 31.273 34.019 -16.538 1.00 41.30 26 THR C C 1
ATOM 1512 O O . THR C 1 26 ? 30.350 33.388 -16.029 1.00 28.01 26 THR C O 1
ATOM 1516 N N . GLU C 1 27 ? 31.643 33.855 -17.806 1.00 39.60 27 GLU C N 1
ATOM 1517 C CA . GLU C 1 27 ? 31.033 32.846 -18.692 1.00 38.90 27 GLU C CA 1
ATOM 1518 C C . GLU C 1 27 ? 31.004 31.439 -18.087 1.00 31.17 27 GLU C C 1
ATOM 1519 O O . GLU C 1 27 ? 30.011 30.721 -18.225 1.00 38.54 27 GLU C O 1
ATOM 1525 N N . GLU C 1 28 ? 32.084 31.048 -17.417 1.00 32.83 28 GLU C N 1
ATOM 1526 C CA A GLU C 1 28 ? 32.156 29.691 -16.891 0.50 31.32 28 GLU C CA 1
ATOM 1527 C CA B GLU C 1 28 ? 32.228 29.702 -16.858 0.50 31.46 28 GLU C CA 1
ATOM 1528 C C . GLU C 1 28 ? 31.661 29.558 -15.437 1.00 26.98 28 GLU C C 1
ATOM 1529 O O . GLU C 1 28 ? 31.801 28.509 -14.814 1.00 30.07 28 GLU C O 1
ATOM 1540 N N . ASP C 1 29 ? 31.027 30.621 -14.937 1.00 27.97 29 ASP C N 1
ATOM 1541 C CA . ASP C 1 29 ? 30.487 30.679 -13.569 1.00 28.96 29 ASP C CA 1
ATOM 1542 C C . ASP C 1 29 ? 29.522 31.879 -13.506 1.00 29.08 29 ASP C C 1
ATOM 1543 O O . ASP C 1 29 ? 29.844 32.956 -12.967 1.00 24.64 29 ASP C O 1
ATOM 1548 N N . CYS C 1 30 ? 28.328 31.680 -14.065 1.00 25.06 30 CYS C N 1
ATOM 1549 C CA . CYS C 1 30 ? 27.413 32.777 -14.332 1.00 26.00 30 CYS C CA 1
ATOM 1550 C C . CYS C 1 30 ? 26.091 32.651 -13.578 1.00 28.21 30 CYS C C 1
ATOM 1551 O O . CYS C 1 30 ? 25.231 31.842 -13.943 1.00 21.39 30 CYS C O 1
ATOM 1554 N N . TRP C 1 31 ? 25.929 33.466 -12.538 1.00 27.15 31 TRP C N 1
ATOM 1555 C CA . TRP C 1 31 ? 24.623 33.629 -11.876 1.00 23.57 31 TRP C CA 1
ATOM 1556 C C . TRP C 1 31 ? 23.993 34.969 -12.178 1.00 23.09 31 TRP C C 1
ATOM 1557 O O . TRP C 1 31 ? 24.686 36.009 -12.319 1.00 24.05 31 TRP C O 1
ATOM 1568 N N . VAL C 1 32 ? 22.666 34.963 -12.289 1.00 21.54 32 VAL C N 1
ATOM 1569 C CA . VAL C 1 32 ? 21.886 36.178 -12.545 1.00 24.74 32 VAL C CA 1
ATOM 1570 C C . VAL C 1 32 ? 20.673 36.177 -11.609 1.00 23.99 32 VAL C C 1
ATOM 1571 O O . VAL C 1 32 ? 20.113 35.120 -11.309 1.00 22.00 32 VAL C O 1
ATOM 1575 N N . ILE C 1 33 ? 20.306 37.360 -11.122 1.00 22.75 33 ILE C N 1
ATOM 1576 C CA . ILE C 1 33 ? 19.163 37.516 -10.236 1.00 20.76 33 ILE C CA 1
ATOM 1577 C C . ILE C 1 33 ? 18.025 38.072 -11.061 1.00 24.91 33 ILE C C 1
ATOM 1578 O O . ILE C 1 33 ? 18.195 39.110 -11.715 1.00 23.06 33 ILE C O 1
ATOM 1583 N N . ILE C 1 34 ? 16.880 37.382 -11.044 1.00 20.84 34 ILE C N 1
ATOM 1584 C CA . ILE C 1 34 ? 15.658 37.923 -11.660 1.00 21.49 34 ILE C CA 1
ATOM 1585 C C . ILE C 1 34 ? 14.502 37.805 -10.689 1.00 27.60 34 ILE C C 1
ATOM 1586 O O . ILE C 1 34 ? 14.162 36.697 -10.247 1.00 24.66 34 ILE C O 1
ATOM 1591 N N . LYS C 1 35 ? 13.911 38.956 -10.357 1.00 24.64 35 LYS C N 1
ATOM 1592 C CA . LYS C 1 35 ? 12.837 39.043 -9.374 1.00 24.68 35 LYS C CA 1
ATOM 1593 C C . LYS C 1 35 ? 13.225 38.355 -8.067 1.00 23.98 35 LYS C C 1
ATOM 1594 O O . LYS C 1 35 ? 12.455 37.556 -7.528 1.00 26.61 35 LYS C O 1
ATOM 1600 N N . ASP C 1 36 ? 14.428 38.648 -7.571 1.00 20.55 36 ASP C N 1
ATOM 1601 C CA . ASP C 1 36 ? 14.866 38.149 -6.267 1.00 27.06 36 ASP C CA 1
ATOM 1602 C C . ASP C 1 36 ? 15.177 36.648 -6.251 1.00 25.33 36 ASP C C 1
ATOM 1603 O O . ASP C 1 36 ? 15.487 36.099 -5.194 1.00 21.08 36 ASP C O 1
ATOM 1608 N N . ILE C 1 37 ? 15.111 35.997 -7.413 1.00 19.41 37 ILE C N 1
ATOM 1609 C CA . ILE C 1 37 ? 15.468 34.570 -7.530 1.00 21.69 37 ILE C CA 1
ATOM 1610 C C . ILE C 1 37 ? 16.813 34.433 -8.273 1.00 18.85 37 ILE C C 1
ATOM 1611 O O . ILE C 1 37 ? 17.061 35.140 -9.240 1.00 18.02 37 ILE C O 1
ATOM 1616 N N . VAL C 1 38 ? 17.681 33.538 -7.804 1.00 17.44 38 VAL C N 1
ATOM 1617 C CA . VAL C 1 38 ? 19.012 33.370 -8.413 1.00 16.36 38 VAL C CA 1
ATOM 1618 C C . VAL C 1 38 ? 19.000 32.180 -9.358 1.00 17.67 38 VAL C C 1
ATOM 1619 O O . VAL C 1 38 ? 18.628 31.058 -8.970 1.00 15.98 38 VAL C O 1
ATOM 1623 N N . TYR C 1 39 ? 19.412 32.441 -10.596 1.00 16.44 39 TYR C N 1
ATOM 1624 C CA . TYR C 1 39 ? 19.532 31.421 -11.639 1.00 19.29 39 TYR C CA 1
ATOM 1625 C C . TYR C 1 39 ? 20.995 31.187 -12.011 1.00 19.41 39 TYR C C 1
ATOM 1626 O O . TYR C 1 39 ? 21.755 32.136 -12.218 1.00 19.64 39 TYR C O 1
ATOM 1635 N N . ASP C 1 40 ? 21.375 29.914 -12.072 1.00 19.59 40 ASP C N 1
ATOM 1636 C CA . ASP C 1 40 ? 22.685 29.542 -12.543 1.00 22.65 40 ASP C CA 1
ATOM 1637 C C . ASP C 1 40 ? 22.587 29.288 -14.034 1.00 20.24 40 ASP C C 1
ATOM 1638 O O . ASP C 1 40 ? 22.111 28.252 -14.467 1.00 18.90 40 ASP C O 1
ATOM 1643 N N . LEU C 1 41 ? 23.037 30.254 -14.819 1.00 19.67 41 LEU C N 1
ATOM 1644 C CA . LEU C 1 41 ? 22.855 30.179 -16.257 1.00 21.96 41 LEU C CA 1
ATOM 1645 C C . LEU C 1 41 ? 24.092 29.670 -17.018 1.00 19.87 41 LEU C C 1
ATOM 1646 O O . LEU C 1 41 ? 24.150 29.750 -18.243 1.00 22.96 41 LEU C O 1
ATOM 1651 N N . THR C 1 42 ? 25.071 29.149 -16.284 1.00 20.65 42 THR C N 1
ATOM 1652 C CA . THR C 1 42 ? 26.318 28.644 -16.864 1.00 21.89 42 THR C CA 1
ATOM 1653 C C . THR C 1 42 ? 26.075 27.698 -18.045 1.00 27.05 42 THR C C 1
ATOM 1654 O O . THR C 1 42 ? 26.571 27.935 -19.141 1.00 29.54 42 THR C O 1
ATOM 1658 N N . LYS C 1 43 ? 25.262 26.669 -17.835 1.00 22.17 43 LYS C N 1
ATOM 1659 C CA . LYS C 1 43 ? 24.952 25.707 -18.891 1.00 24.80 43 LYS C CA 1
ATOM 1660 C C . LYS C 1 43 ? 24.073 26.271 -20.007 1.00 27.48 43 LYS C C 1
ATOM 1661 O O . LYS C 1 43 ? 24.175 25.846 -21.165 1.00 28.05 43 LYS C O 1
ATOM 1667 N N . PHE C 1 44 ? 23.184 27.191 -19.648 1.00 21.34 44 PHE C N 1
ATOM 1668 C CA . PHE C 1 44 ? 22.246 27.780 -20.601 1.00 26.08 44 PHE C CA 1
ATOM 1669 C C . PHE C 1 44 ? 22.887 28.712 -21.632 1.00 27.50 44 PHE C C 1
ATOM 1670 O O . PHE C 1 44 ? 22.384 28.830 -22.760 1.00 21.03 44 PHE C O 1
ATOM 1678 N N . LEU C 1 45 ? 23.974 29.376 -21.241 1.00 24.23 45 LEU C N 1
ATOM 1679 C CA . LEU C 1 45 ? 24.570 30.449 -22.048 1.00 29.66 45 LEU C CA 1
ATOM 1680 C C . LEU C 1 45 ? 24.646 30.160 -23.561 1.00 30.11 45 LEU C C 1
ATOM 1681 O O . LEU C 1 45 ? 24.135 30.960 -24.351 1.00 30.40 45 LEU C O 1
ATOM 1686 N N . PRO C 1 46 ? 25.251 29.015 -23.964 1.00 32.08 46 PRO C N 1
ATOM 1687 C CA . PRO C 1 46 ? 25.389 28.685 -25.399 1.00 32.82 46 PRO C CA 1
ATOM 1688 C C . PRO C 1 46 ? 24.060 28.518 -26.141 1.00 35.48 46 PRO C C 1
ATOM 1689 O O . PRO C 1 46 ? 23.993 28.724 -27.363 1.00 35.54 46 PRO C O 1
ATOM 1693 N N . ASP C 1 47 ? 23.017 28.164 -25.392 1.00 30.79 47 ASP C N 1
ATOM 1694 C CA . ASP C 1 47 ? 21.672 27.973 -25.925 1.00 31.98 47 ASP C CA 1
ATOM 1695 C C . ASP C 1 47 ? 20.815 29.247 -25.916 1.00 27.88 47 ASP C C 1
ATOM 1696 O O . ASP C 1 47 ? 19.699 29.242 -26.437 1.00 32.76 47 ASP C O 1
ATOM 1701 N N . HIS C 1 48 ? 21.318 30.328 -25.310 1.00 34.12 48 HIS C N 1
ATOM 1702 C CA . HIS C 1 48 ? 20.550 31.578 -25.215 1.00 27.59 48 HIS C CA 1
ATOM 1703 C C . HIS C 1 48 ? 20.308 32.137 -26.576 1.00 27.21 48 HIS C C 1
ATOM 1704 O O . HIS C 1 48 ? 21.261 32.400 -27.302 1.00 32.56 48 HIS C O 1
ATOM 1711 N N . PRO C 1 49 ? 19.033 32.336 -26.944 1.00 33.44 49 PRO C N 1
ATOM 1712 C CA . PRO C 1 49 ? 18.756 32.892 -28.271 1.00 34.44 49 PRO C CA 1
ATOM 1713 C C . PRO C 1 49 ? 19.418 34.265 -28.468 1.00 38.47 49 PRO C C 1
ATOM 1714 O O . PRO C 1 49 ? 19.629 34.694 -29.604 1.00 43.35 49 PRO C O 1
ATOM 1718 N N . GLY C 1 50 ? 19.754 34.936 -27.367 1.00 33.51 50 GLY C N 1
ATOM 1719 C CA . GLY C 1 50 ? 20.368 36.259 -27.426 1.00 28.42 50 GLY C CA 1
ATOM 1720 C C . GLY C 1 50 ? 21.884 36.288 -27.354 1.00 28.45 50 GLY C C 1
ATOM 1721 O O . GLY C 1 50 ? 22.468 37.361 -27.265 1.00 40.07 50 GLY C O 1
ATOM 1722 N N . GLY C 1 51 ? 22.525 35.125 -27.399 1.00 27.76 51 GLY C N 1
ATOM 1723 C CA . GLY C 1 51 ? 23.992 35.038 -27.314 1.00 29.81 51 GLY C CA 1
ATOM 1724 C C . GLY C 1 51 ? 24.518 34.967 -25.878 1.00 26.02 51 GLY C C 1
ATOM 1725 O O . GLY C 1 51 ? 23.777 35.244 -24.930 1.00 33.18 51 GLY C O 1
ATOM 1726 N N . LYS C 1 52 ? 25.789 34.593 -25.728 1.00 32.84 52 LYS C N 1
ATOM 1727 C CA . LYS C 1 52 ? 26.406 34.393 -24.413 1.00 37.80 52 LYS C CA 1
ATOM 1728 C C . LYS C 1 52 ? 26.646 35.734 -23.713 1.00 43.25 52 LYS C C 1
ATOM 1729 O O . LYS C 1 52 ? 26.362 35.904 -22.508 1.00 35.12 52 LYS C O 1
ATOM 1735 N N . LYS C 1 53 ? 27.150 36.691 -24.490 1.00 38.63 53 LYS C N 1
ATOM 1736 C CA . LYS C 1 53 ? 27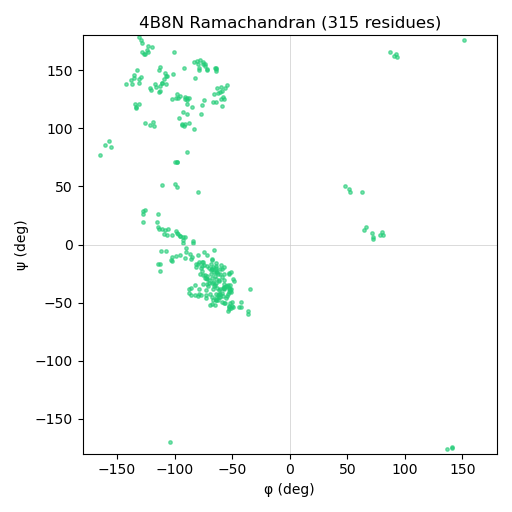.596 37.978 -23.952 1.00 33.09 53 LYS C CA 1
ATOM 1737 C C . LYS C 1 53 ? 26.499 38.849 -23.379 1.00 30.71 53 LYS C C 1
ATOM 1738 O O . LYS C 1 53 ? 26.717 39.497 -22.358 1.00 34.16 53 LYS C O 1
ATOM 1744 N N . ALA C 1 54 ? 25.323 38.864 -24.009 1.00 28.27 54 ALA C N 1
ATOM 1745 C CA . ALA C 1 54 ? 24.177 39.598 -23.456 1.00 30.07 54 ALA C CA 1
ATOM 1746 C C . ALA C 1 54 ? 23.877 39.223 -21.994 1.00 35.92 54 ALA C C 1
ATOM 1747 O O . ALA C 1 54 ? 23.525 40.094 -21.188 1.00 35.27 54 ALA C O 1
ATOM 1749 N N . ILE C 1 55 ? 24.037 37.946 -21.651 1.00 34.15 55 ILE C N 1
ATOM 1750 C CA . ILE C 1 55 ? 23.794 37.503 -20.278 1.00 34.23 55 ILE C CA 1
ATOM 1751 C C . ILE C 1 55 ? 25.000 37.762 -19.382 1.00 35.61 55 ILE C C 1
ATOM 1752 O O . ILE C 1 55 ? 24.839 38.199 -18.248 1.00 30.17 55 ILE C O 1
ATOM 1757 N N . ILE C 1 56 ? 26.196 37.472 -19.882 1.00 34.01 56 ILE C N 1
ATOM 1758 C CA . ILE C 1 56 ? 27.422 37.682 -19.110 1.00 35.14 56 ILE C CA 1
ATOM 1759 C C . ILE C 1 56 ? 27.557 39.136 -18.657 1.00 29.85 56 ILE C C 1
ATOM 1760 O O . ILE C 1 56 ? 28.016 39.397 -17.548 1.00 31.57 56 ILE C O 1
ATOM 1765 N N . LEU C 1 57 ? 27.148 40.067 -19.509 1.00 27.55 57 LEU C N 1
ATOM 1766 C CA . LEU C 1 57 ? 27.085 41.472 -19.125 1.00 36.53 57 LEU C CA 1
ATOM 1767 C C . LEU C 1 57 ? 26.369 41.698 -17.789 1.00 40.55 57 LEU C C 1
ATOM 1768 O O . LEU C 1 57 ? 26.680 42.656 -17.082 1.00 35.78 57 LEU C O 1
ATOM 1773 N N . PHE C 1 58 ? 25.410 40.827 -17.457 1.00 39.01 58 PHE C N 1
ATOM 1774 C CA . PHE C 1 58 ? 24.646 40.928 -16.201 1.00 34.10 58 PHE C CA 1
ATOM 1775 C C . PHE C 1 58 ? 24.948 39.811 -15.199 1.00 32.89 58 PHE C C 1
ATOM 1776 O O . PHE C 1 58 ? 24.245 39.616 -14.177 1.00 31.40 58 PHE C O 1
ATOM 1784 N N . ALA C 1 59 ? 26.032 39.095 -15.472 1.00 29.52 59 ALA C N 1
ATOM 1785 C CA . ALA C 1 59 ? 26.473 38.039 -14.584 1.00 28.34 59 ALA C CA 1
ATOM 1786 C C . ALA C 1 59 ? 26.811 38.569 -13.185 1.00 38.88 59 ALA C C 1
ATOM 1787 O O . ALA C 1 59 ? 27.535 39.563 -13.041 1.00 35.51 59 ALA C O 1
ATOM 1789 N N . GLY C 1 60 ? 26.277 37.901 -12.163 1.00 27.25 60 GLY C N 1
ATOM 1790 C CA . GLY C 1 60 ? 26.419 38.326 -10.771 1.00 22.43 60 GLY C CA 1
ATOM 1791 C C . GLY C 1 60 ? 25.627 39.570 -10.398 1.00 31.58 60 GLY C C 1
ATOM 1792 O O . GLY C 1 60 ? 25.824 40.117 -9.308 1.00 30.57 60 GLY C O 1
ATOM 1793 N N . LYS C 1 61 ? 24.732 40.024 -11.285 1.00 28.47 61 LYS C N 1
ATOM 1794 C CA . LYS C 1 61 ? 23.896 41.216 -11.021 1.00 29.74 61 LYS C CA 1
ATOM 1795 C C . LYS C 1 61 ? 22.400 40.907 -11.046 1.00 26.39 61 LYS C C 1
ATOM 1796 O O . LYS C 1 61 ? 22.009 39.824 -11.445 1.00 21.71 61 LYS C O 1
ATOM 1802 N N . ASP C 1 62 ? 21.587 41.870 -10.608 1.00 24.47 62 ASP C N 1
ATOM 1803 C CA . ASP C 1 62 ? 20.141 41.841 -10.747 1.00 30.28 62 ASP C CA 1
ATOM 1804 C C . ASP C 1 62 ? 19.830 42.399 -12.135 1.00 37.28 62 ASP C C 1
ATOM 1805 O O . ASP C 1 62 ? 20.176 43.548 -12.450 1.00 37.92 62 ASP C O 1
ATOM 1810 N N . ALA C 1 63 ? 19.208 41.565 -12.967 1.00 27.50 63 ALA C N 1
ATOM 1811 C CA . ALA C 1 63 ? 18.893 41.949 -14.343 1.00 30.72 63 ALA C CA 1
ATOM 1812 C C . ALA C 1 63 ? 17.385 42.006 -14.571 1.00 31.23 63 ALA C C 1
ATOM 1813 O O . ALA C 1 63 ? 16.941 41.964 -15.713 1.00 34.18 63 ALA C O 1
ATOM 1815 N N . THR C 1 64 ? 16.611 42.117 -13.484 1.00 28.75 64 THR C N 1
ATOM 1816 C CA . THR C 1 64 ? 15.145 42.055 -13.554 1.00 27.87 64 THR C CA 1
ATOM 1817 C C . THR C 1 64 ? 14.576 43.044 -14.589 1.00 39.30 64 THR C C 1
ATOM 1818 O O . THR C 1 64 ? 13.837 42.644 -15.482 1.00 33.50 64 THR C O 1
ATOM 1822 N N . GLU C 1 65 ? 14.948 44.318 -14.478 1.00 41.60 65 GLU C N 1
ATOM 1823 C CA . GLU C 1 65 ? 14.457 45.362 -15.380 1.00 38.71 65 GLU C CA 1
ATOM 1824 C C . GLU C 1 65 ? 14.790 45.087 -16.851 1.00 34.30 65 GLU C C 1
ATOM 1825 O O . GLU C 1 65 ? 13.908 45.162 -17.721 1.00 39.95 65 GLU C O 1
ATOM 1831 N N . GLU C 1 66 ? 16.054 44.764 -17.120 1.00 30.53 66 GLU C N 1
ATOM 1832 C CA . GLU C 1 66 ? 16.529 44.477 -18.479 1.00 31.84 66 GLU C CA 1
ATOM 1833 C C . GLU C 1 66 ? 15.928 43.181 -19.026 1.00 33.94 66 GLU C C 1
ATOM 1834 O O . GLU C 1 66 ? 15.679 43.060 -20.229 1.00 42.95 66 GLU C O 1
ATOM 1840 N N . PHE C 1 67 ? 15.700 42.213 -18.140 1.00 39.74 67 PHE C N 1
ATOM 1841 C CA . PHE C 1 67 ? 15.034 40.982 -18.533 1.00 40.89 67 PHE C CA 1
ATOM 1842 C C . PHE C 1 67 ? 13.586 41.284 -18.903 1.00 40.63 67 PHE C C 1
ATOM 1843 O O . PHE C 1 67 ? 13.120 40.911 -19.980 1.00 42.40 67 PHE C O 1
ATOM 1851 N N . ASP C 1 68 ? 12.890 41.984 -18.015 1.00 34.44 68 ASP C N 1
ATOM 1852 C CA . ASP C 1 68 ? 11.493 42.329 -18.230 1.00 44.56 68 ASP C CA 1
ATOM 1853 C C . ASP C 1 68 ? 11.254 43.115 -19.529 1.00 50.16 68 ASP C C 1
ATOM 1854 O O . ASP C 1 68 ? 10.225 42.938 -20.166 1.00 49.95 68 ASP C O 1
ATOM 1859 N N . MET C 1 69 ? 12.204 43.960 -19.925 1.00 45.43 69 MET C N 1
ATOM 1860 C CA . MET C 1 69 ? 12.051 44.754 -21.144 1.00 46.56 69 MET C CA 1
ATOM 1861 C C . MET C 1 69 ? 12.306 43.974 -22.442 1.00 44.10 69 MET C C 1
ATOM 1862 O O . MET C 1 69 ? 11.776 44.342 -23.490 1.00 46.64 69 MET C O 1
ATOM 1867 N N . LEU C 1 70 ? 13.103 42.906 -22.378 1.00 35.26 70 LEU C N 1
ATOM 1868 C CA . LEU C 1 70 ? 13.516 42.184 -23.597 1.00 38.10 70 LEU C CA 1
ATOM 1869 C C . LEU C 1 70 ? 12.868 40.812 -23.812 1.00 47.27 70 LEU C C 1
ATOM 1870 O O . LEU C 1 70 ? 13.086 40.175 -24.850 1.00 46.74 70 LEU C O 1
ATOM 1875 N N . HIS C 1 71 ? 12.097 40.347 -22.834 1.00 48.31 71 HIS C N 1
ATOM 1876 C CA . HIS C 1 71 ? 11.506 39.013 -22.906 1.00 51.73 71 HIS C CA 1
ATOM 1877 C C . HIS C 1 71 ? 10.065 39.022 -22.490 1.00 50.38 71 HIS C C 1
ATOM 1878 O O . HIS C 1 71 ? 9.676 39.790 -21.608 1.00 61.66 71 HIS C O 1
ATOM 1885 N N . PRO C 1 72 ? 9.242 38.166 -23.121 1.00 53.55 72 PRO C N 1
ATOM 1886 C CA . PRO C 1 72 ? 7.975 37.794 -22.485 1.00 56.17 72 PRO C CA 1
ATOM 1887 C C . PRO C 1 72 ? 8.244 37.011 -21.181 1.00 61.07 72 PRO C C 1
ATOM 1888 O O . PRO C 1 72 ? 9.290 36.359 -21.061 1.00 61.40 72 PRO C O 1
ATOM 1892 N N . PRO C 1 73 ? 7.318 37.078 -20.201 1.00 75.99 73 PRO C N 1
ATOM 1893 C CA . PRO C 1 73 ? 7.548 36.449 -18.885 1.00 71.79 73 PRO C CA 1
ATOM 1894 C C . PRO C 1 73 ? 7.663 34.916 -18.931 1.00 63.89 73 PRO C C 1
ATOM 1895 O O . PRO C 1 73 ? 8.331 34.303 -18.084 1.00 64.07 73 PRO C O 1
ATOM 1899 N N . ASN C 1 74 ? 7.030 34.315 -19.932 1.00 48.29 74 ASN C N 1
ATOM 1900 C CA . ASN C 1 74 ? 6.979 32.864 -20.070 1.00 38.35 74 ASN C CA 1
ATOM 1901 C C . ASN C 1 74 ? 8.297 32.187 -20.500 1.00 31.84 74 ASN C C 1
ATOM 1902 O O . ASN C 1 74 ? 8.396 30.962 -20.469 1.00 26.12 74 ASN C O 1
ATOM 1907 N N . VAL C 1 75 ? 9.311 32.964 -20.892 1.00 25.84 75 VAL C N 1
ATOM 1908 C CA . VAL C 1 75 ? 10.549 32.340 -21.391 1.00 23.34 75 VAL C CA 1
ATOM 1909 C C . VAL C 1 75 ? 11.278 31.511 -20.336 1.00 28.49 75 VAL C C 1
ATOM 1910 O O . VAL C 1 75 ? 11.961 30.537 -20.665 1.00 20.43 75 VAL C O 1
ATOM 1914 N N . LEU C 1 76 ? 11.143 31.893 -19.065 1.00 26.84 76 LEU C N 1
ATOM 1915 C CA . LEU C 1 76 ? 11.782 31.127 -17.996 1.00 27.98 76 LEU C CA 1
ATOM 1916 C C . LEU C 1 76 ? 11.223 29.708 -17.961 1.00 27.99 76 LEU C C 1
ATOM 1917 O O . LEU C 1 76 ? 11.985 28.748 -17.832 1.00 35.13 76 LEU C O 1
ATOM 1922 N N . LYS C 1 77 ? 9.901 29.594 -18.086 1.00 32.20 77 LYS C N 1
ATOM 1923 C CA . LYS C 1 77 ? 9.200 28.301 -18.077 1.00 34.99 77 LYS C CA 1
ATOM 1924 C C . LYS C 1 77 ? 9.398 27.530 -19.366 1.00 37.22 77 LYS C C 1
ATOM 1925 O O . LYS C 1 77 ? 9.285 26.302 -19.383 1.00 31.37 77 LYS C O 1
ATOM 1931 N N . LYS C 1 78 ? 9.662 28.256 -20.451 1.00 32.48 78 LYS C N 1
ATOM 1932 C CA . LYS C 1 78 ? 9.913 27.631 -21.742 1.00 26.85 78 LYS C CA 1
ATOM 1933 C C . LYS C 1 78 ? 11.293 27.005 -21.848 1.00 33.40 78 LYS C C 1
ATOM 1934 O O . LYS C 1 78 ? 11.450 25.974 -22.491 1.00 33.50 78 LYS C O 1
ATOM 1940 N N . TYR C 1 79 ? 12.295 27.609 -21.208 1.00 31.02 79 TYR C N 1
ATOM 1941 C CA . TYR C 1 79 ? 13.676 27.187 -21.439 1.00 30.10 79 TYR C CA 1
ATOM 1942 C C . TYR C 1 79 ? 14.398 26.527 -20.282 1.00 28.07 79 TYR C C 1
ATOM 1943 O O . TYR C 1 79 ? 15.378 25.814 -20.495 1.00 32.23 79 TYR C O 1
ATOM 1952 N N . LEU C 1 80 ? 13.945 26.784 -19.062 1.00 27.21 80 LEU C N 1
ATOM 1953 C CA . LEU C 1 80 ? 14.691 26.352 -17.887 1.00 29.52 80 LEU C CA 1
ATOM 1954 C C . LEU C 1 80 ? 13.975 25.277 -17.097 1.00 27.62 80 LEU C C 1
ATOM 1955 O O . LEU C 1 80 ? 12.750 25.226 -17.092 1.00 35.29 80 LEU C O 1
ATOM 1960 N N . THR C 1 81 ? 14.751 24.457 -16.394 1.00 26.64 81 THR C N 1
ATOM 1961 C CA . THR C 1 81 ? 14.207 23.473 -15.469 1.00 33.37 81 THR C CA 1
ATOM 1962 C C . THR C 1 81 ? 14.792 23.693 -14.070 1.00 28.46 81 THR C C 1
ATOM 1963 O O . THR C 1 81 ? 15.728 24.472 -13.907 1.00 29.25 81 THR C O 1
ATOM 1967 N N . PRO C 1 82 ? 14.259 22.993 -13.058 1.00 27.07 82 PRO C N 1
ATOM 1968 C CA . PRO C 1 82 ? 14.603 23.295 -11.670 1.00 24.63 82 PRO C CA 1
ATOM 1969 C C . PRO C 1 82 ? 16.083 23.254 -11.254 1.00 23.60 82 PRO C C 1
ATOM 1970 O O . PRO C 1 82 ? 16.444 23.926 -10.298 1.00 21.11 82 PRO C O 1
ATOM 1974 N N . GLU C 1 83 ? 16.941 22.497 -11.930 1.00 24.75 83 GLU C N 1
ATOM 1975 C CA . GLU C 1 83 ? 18.338 22.440 -11.457 1.00 30.98 83 GLU C CA 1
ATOM 1976 C C . GLU C 1 83 ? 19.088 23.776 -11.611 1.00 30.21 83 GLU C C 1
ATOM 1977 O O . GLU C 1 83 ? 20.061 24.019 -10.902 1.00 28.23 83 GLU C O 1
ATOM 1983 N N . VAL C 1 84 ? 18.619 24.656 -12.497 1.00 27.83 84 VAL C N 1
ATOM 1984 C CA . VAL C 1 84 ? 19.241 25.991 -12.620 1.00 25.34 84 VAL C CA 1
ATOM 1985 C C . VAL C 1 84 ? 18.674 27.041 -11.646 1.00 22.71 84 VAL C C 1
ATOM 1986 O O . VAL C 1 84 ? 19.196 28.159 -11.559 1.00 19.88 84 VAL C O 1
ATOM 1990 N N . VAL C 1 85 ? 17.604 26.697 -10.934 1.00 18.51 85 VAL C N 1
ATOM 1991 C CA . VAL C 1 85 ? 16.993 27.662 -10.011 1.00 21.07 85 VAL C CA 1
ATOM 1992 C C . VAL C 1 85 ? 17.542 27.407 -8.619 1.00 19.23 85 VAL C C 1
ATOM 1993 O O . VAL C 1 85 ? 17.216 26.392 -7.981 1.00 17.86 85 VAL C O 1
ATOM 1997 N N . LEU C 1 86 ? 18.382 28.323 -8.148 1.00 16.42 86 LEU C N 1
ATOM 1998 C CA . LEU C 1 86 ? 19.177 28.041 -6.949 1.00 18.04 86 LEU C CA 1
ATOM 1999 C C . LEU C 1 86 ? 18.457 28.385 -5.671 1.00 19.83 86 LEU C C 1
ATOM 2000 O O . LEU C 1 86 ? 18.562 27.676 -4.677 1.00 19.26 86 LEU C O 1
ATOM 2005 N N . GLY C 1 87 ? 17.726 29.482 -5.696 1.00 18.50 87 GLY C N 1
ATOM 2006 C CA . GLY C 1 87 ? 17.099 29.974 -4.494 1.00 17.50 87 GLY C CA 1
ATOM 2007 C C . GLY C 1 87 ? 16.933 31.473 -4.521 1.00 18.04 87 GLY C C 1
ATOM 2008 O O . GLY C 1 87 ? 17.387 32.127 -5.433 1.00 18.32 87 GLY C O 1
ATOM 2009 N N . PRO C 1 88 ? 16.287 32.029 -3.487 1.00 19.59 88 PRO C N 1
ATOM 2010 C CA . PRO C 1 88 ? 16.093 33.469 -3.428 1.00 21.37 88 PRO C CA 1
ATOM 2011 C C . PRO C 1 88 ? 17.335 34.164 -2.867 1.00 21.70 88 PRO C C 1
ATOM 2012 O O . PRO C 1 88 ? 18.132 33.538 -2.157 1.00 18.65 88 PRO C O 1
ATOM 2016 N N . VAL C 1 89 ? 17.484 35.445 -3.190 1.00 21.73 89 VAL C N 1
ATOM 2017 C CA . VAL C 1 89 ? 18.533 36.274 -2.612 1.00 23.96 89 VAL C CA 1
ATOM 2018 C C . VAL C 1 89 ? 18.349 36.300 -1.090 1.00 32.42 89 VAL C C 1
ATOM 2019 O O . VAL C 1 89 ? 17.220 36.441 -0.595 1.00 30.55 89 VAL C O 1
ATOM 2023 N N . LYS C 1 90 ? 19.444 36.151 -0.353 1.00 31.10 90 LYS C N 1
ATOM 2024 C CA . LYS C 1 90 ? 19.365 36.127 1.115 1.00 40.94 90 LYS C CA 1
ATOM 2025 C C . LYS C 1 90 ? 19.115 37.514 1.700 1.00 55.74 90 LYS C C 1
ATOM 2026 O O . LYS C 1 90 ? 19.875 38.453 1.448 1.00 41.83 90 LYS C O 1
ATOM 2032 N N . LYS C 1 91 ? 18.043 37.624 2.484 1.00 72.05 91 LYS C N 1
ATOM 2033 C CA . LYS C 1 91 ? 17.682 38.871 3.147 1.00 80.88 91 LYS C CA 1
ATOM 2034 C C . LYS C 1 91 ? 18.579 39.094 4.365 1.00 82.35 91 LYS C C 1
ATOM 2035 O O . LYS C 1 91 ? 19.449 39.967 4.368 1.00 68.58 91 LYS C O 1
ATOM 2042 N N . ASP D 1 9 ? -24.576 1.511 29.595 1.00 78.93 9 ASP D N 1
ATOM 2043 C CA . ASP D 1 9 ? -25.809 1.889 28.842 1.00 82.19 9 ASP D CA 1
ATOM 2044 C C . ASP D 1 9 ? -25.515 2.292 27.386 1.00 83.75 9 ASP D C 1
ATOM 2045 O O . ASP D 1 9 ? -24.651 1.695 26.740 1.00 72.04 9 ASP D O 1
ATOM 2050 N N . HIS D 1 10 ? -26.217 3.307 26.883 1.00 75.42 10 HIS D N 1
ATOM 2051 C CA . HIS D 1 10 ? -26.263 3.572 25.443 1.00 73.04 10 HIS D CA 1
ATOM 2052 C C . HIS D 1 10 ? -25.208 4.514 24.912 1.00 65.88 10 HIS D C 1
ATOM 2053 O O . HIS D 1 10 ? -25.247 4.878 23.735 1.00 55.69 10 HIS D O 1
ATOM 2060 N N . ILE D 1 11 ? -24.256 4.922 25.755 1.00 63.90 11 ILE D N 1
ATOM 2061 C CA . ILE D 1 11 ? -23.129 5.750 25.291 1.00 50.14 11 ILE D CA 1
ATOM 2062 C C . ILE D 1 11 ? -22.256 4.954 24.319 1.00 50.61 11 ILE D C 1
ATOM 2063 O O . ILE D 1 11 ? -21.861 3.824 24.608 1.00 42.40 11 ILE D O 1
ATOM 2068 N N . ASN D 1 12 ? -21.980 5.549 23.161 1.00 44.63 12 ASN D N 1
ATOM 2069 C CA . ASN D 1 12 ? -21.125 4.931 22.157 1.00 44.97 12 ASN D CA 1
ATOM 2070 C C . ASN D 1 12 ? -19.956 5.841 21.780 1.00 42.89 12 ASN D C 1
ATOM 2071 O O . ASN D 1 12 ? -19.955 7.023 22.148 1.00 39.93 12 ASN D O 1
ATOM 2076 N N . PRO D 1 13 ? -18.943 5.296 21.068 1.00 40.48 13 PRO D N 1
ATOM 2077 C CA . PRO D 1 13 ? -17.817 6.141 20.660 1.00 38.06 13 PRO D CA 1
ATOM 2078 C C . PRO D 1 13 ? -18.215 7.386 19.855 1.00 37.70 13 PRO D C 1
ATOM 2079 O O . PRO D 1 13 ? -17.610 8.451 20.030 1.00 34.97 13 PRO D O 1
ATOM 2083 N N . ARG D 1 14 ? -19.235 7.270 19.008 1.00 37.21 14 ARG D N 1
ATOM 2084 C CA . ARG D 1 14 ? -19.682 8.404 18.194 1.00 42.34 14 ARG D CA 1
ATOM 2085 C C . ARG D 1 14 ? -20.068 9.647 19.019 1.00 46.72 14 ARG D C 1
ATOM 2086 O O . ARG D 1 14 ? -20.104 10.762 18.496 1.00 53.71 14 ARG D O 1
ATOM 2094 N N . ASP D 1 15 ? -20.331 9.450 20.308 1.00 46.31 15 ASP D N 1
ATOM 2095 C CA . ASP D 1 15 ? -20.821 10.519 21.178 1.00 41.25 15 ASP D CA 1
ATOM 2096 C C . ASP D 1 15 ? -19.725 11.285 21.932 1.00 43.33 15 ASP D C 1
ATOM 2097 O O . ASP D 1 15 ? -20.047 12.165 22.737 1.00 35.13 15 ASP D O 1
ATOM 2102 N N . LEU D 1 16 ? -18.452 10.972 21.671 1.00 37.66 16 LEU D N 1
ATOM 2103 C CA . LEU D 1 16 ? -17.351 11.389 22.570 1.00 36.76 16 LEU D CA 1
ATOM 2104 C C . LEU D 1 16 ? -16.552 12.622 22.129 1.00 30.96 16 LEU D C 1
ATOM 2105 O O . LEU D 1 16 ? -15.324 12.615 22.093 1.00 34.78 16 LEU D O 1
ATOM 2110 N N . SER D 1 17 ? -17.268 13.700 21.832 1.00 39.32 17 SER D N 1
ATOM 2111 C CA . SER D 1 17 ? -16.638 14.990 21.546 1.00 38.89 17 SER D CA 1
ATOM 2112 C C . SER D 1 17 ? -16.144 15.635 22.838 1.00 39.13 17 SER D C 1
ATOM 2113 O O . SER D 1 17 ? -16.677 15.364 23.927 1.00 32.87 17 SER D O 1
ATOM 2116 N N . LEU D 1 18 ? -15.145 16.506 22.709 1.00 36.44 18 LEU D N 1
ATOM 2117 C CA . LEU D 1 18 ? -14.587 17.230 23.850 1.00 36.55 18 LEU D CA 1
ATOM 2118 C C . LEU D 1 18 ? -15.671 18.013 24.567 1.00 37.79 18 LEU D C 1
ATOM 2119 O O . LEU D 1 18 ? -15.700 18.106 25.793 1.00 34.93 18 LEU D O 1
ATOM 2124 N N . THR D 1 19 ? -16.580 18.550 23.775 1.00 31.35 19 THR D N 1
ATOM 2125 C CA . THR D 1 19 ? -17.703 19.298 24.282 1.00 30.08 19 THR D CA 1
ATOM 2126 C C . THR D 1 19 ? -18.598 18.394 25.101 1.00 36.65 19 THR D C 1
ATOM 2127 O O . THR D 1 19 ? -18.961 18.767 26.216 1.00 32.35 19 THR D O 1
ATOM 2131 N N . GLU D 1 20 ? -18.928 17.210 24.575 1.00 26.02 20 GLU D N 1
ATOM 2132 C CA . GLU D 1 20 ? -19.791 16.284 25.314 1.00 29.15 20 GLU D CA 1
ATOM 2133 C C . GLU D 1 20 ? -19.125 15.807 26.627 1.00 29.11 20 GLU D C 1
ATOM 2134 O O . GLU D 1 20 ? -19.779 15.749 27.678 1.00 29.16 20 GLU D O 1
ATOM 2140 N N . ILE D 1 21 ? -17.831 15.487 26.559 1.00 29.04 21 ILE D N 1
ATOM 2141 C CA . ILE D 1 21 ? -17.105 14.971 27.728 1.00 33.77 21 ILE D CA 1
ATOM 2142 C C . ILE D 1 21 ? -17.119 15.986 28.874 1.00 36.73 21 ILE D C 1
ATOM 2143 O O . ILE D 1 21 ? -17.388 15.621 30.027 1.00 29.88 21 ILE D O 1
ATOM 2148 N N . ALA D 1 22 ? -16.852 17.254 28.547 1.00 33.99 22 ALA D N 1
ATOM 2149 C CA . ALA D 1 22 ? -16.880 18.352 29.522 1.00 37.64 22 ALA D CA 1
ATOM 2150 C C . ALA D 1 22 ? -18.184 18.416 30.350 1.00 38.52 22 ALA D C 1
ATOM 2151 O O . ALA D 1 22 ? -18.197 18.933 31.463 1.00 34.66 22 ALA D O 1
ATOM 2153 N N . LYS D 1 23 ? -19.267 17.864 29.817 1.00 36.07 23 LYS D N 1
ATOM 2154 C CA . LYS D 1 23 ? -20.560 17.916 30.493 1.00 34.90 23 LYS D CA 1
ATOM 2155 C C . LYS D 1 23 ? -20.711 16.855 31.583 1.00 41.46 23 LYS D C 1
ATOM 2156 O O . LYS D 1 23 ? -21.582 16.974 32.439 1.00 42.24 23 LYS D O 1
ATOM 2162 N N . HIS D 1 24 ? -19.852 15.836 31.564 1.00 31.83 24 HIS D N 1
ATOM 2163 C CA . HIS D 1 24 ? -19.899 14.777 32.559 1.00 29.70 24 HIS D CA 1
ATOM 2164 C C . HIS D 1 24 ? -18.884 15.053 33.634 1.00 36.29 24 HIS D C 1
ATOM 2165 O O . HIS D 1 24 ? -17.841 14.369 33.751 1.00 28.44 24 HIS D O 1
ATOM 2172 N N . ASN D 1 25 ? -19.198 16.076 34.436 1.00 33.37 25 ASN D N 1
ATOM 2173 C CA . ASN D 1 25 ? -18.216 16.700 35.313 1.00 30.59 25 ASN D CA 1
ATOM 2174 C C . ASN D 1 25 ? -18.588 16.785 36.798 1.00 36.63 25 ASN D C 1
ATOM 2175 O O . ASN D 1 25 ? -18.134 17.691 37.497 1.00 35.33 25 ASN D O 1
ATOM 2180 N N . THR D 1 26 ? -19.384 15.824 37.269 1.00 28.90 26 THR D N 1
ATOM 2181 C CA . THR D 1 26 ? -19.771 15.737 38.683 1.00 36.29 26 THR D CA 1
ATOM 2182 C C . THR D 1 26 ? -19.520 14.347 39.280 1.00 38.46 26 THR D C 1
ATOM 2183 O O . THR D 1 26 ? -19.302 13.374 38.557 1.00 29.23 26 THR D O 1
ATOM 2187 N N . GLU D 1 27 ? -19.570 14.261 40.608 1.00 32.55 27 GLU D N 1
ATOM 2188 C CA . GLU D 1 27 ? -19.483 12.979 41.315 1.00 37.50 27 GLU D CA 1
ATOM 2189 C C . GLU D 1 27 ? -20.462 11.921 40.777 1.00 38.35 27 GLU D C 1
ATOM 2190 O O . GLU D 1 27 ? -20.128 10.736 40.663 1.00 36.86 27 GLU D O 1
ATOM 2196 N N . GLU D 1 28 ? -21.668 12.348 40.423 1.00 39.88 28 GLU D N 1
ATOM 2197 C CA . GLU D 1 28 ? -22.707 11.396 40.013 1.00 41.98 28 GLU D CA 1
ATOM 2198 C C . GLU D 1 28 ? -22.621 11.015 38.539 1.00 40.16 28 GLU D C 1
ATOM 2199 O O . GLU D 1 28 ? -23.295 10.090 38.104 1.00 36.37 28 GLU D O 1
ATOM 2205 N N . ASP D 1 29 ? -21.790 11.725 37.784 1.00 30.04 29 ASP D N 1
ATOM 2206 C CA . ASP D 1 29 ? -21.654 11.514 36.353 1.00 35.64 29 ASP D CA 1
ATOM 2207 C C . ASP D 1 29 ? -20.284 12.033 35.930 1.00 35.02 29 ASP D C 1
ATOM 2208 O O . ASP D 1 29 ? -20.127 13.195 35.548 1.00 34.75 29 ASP D O 1
ATOM 2213 N N . CYS D 1 30 ? -19.300 11.140 35.999 1.00 31.34 30 CYS D N 1
ATOM 2214 C CA . CYS D 1 30 ? -17.909 11.524 36.017 1.00 26.31 30 CYS D CA 1
ATOM 2215 C C . CYS D 1 30 ? -17.108 10.829 34.925 1.00 28.14 30 CYS D C 1
ATOM 2216 O O . CYS D 1 30 ? -16.786 9.649 35.048 1.00 28.53 30 CYS D O 1
ATOM 2219 N N . TRP D 1 31 ? -16.783 11.560 33.865 1.00 23.76 31 TRP D N 1
ATOM 2220 C CA . TRP D 1 31 ? -15.921 11.017 32.825 1.00 25.61 31 TRP D CA 1
ATOM 2221 C C . TRP D 1 31 ? -14.603 11.678 32.920 1.00 25.40 31 TRP D C 1
ATOM 2222 O O . TRP D 1 31 ? -14.530 12.858 33.271 1.00 28.93 31 TRP D O 1
ATOM 2233 N N . VAL D 1 32 ? -13.559 10.926 32.569 1.00 21.45 32 VAL D N 1
ATOM 2234 C CA . VAL D 1 32 ? -12.184 11.413 32.590 1.00 23.96 32 VAL D CA 1
ATOM 2235 C C . VAL D 1 32 ? -11.457 10.918 31.338 1.00 22.12 32 VAL D C 1
ATOM 2236 O O . VAL D 1 32 ? -11.653 9.780 30.897 1.00 25.59 32 VAL D O 1
ATOM 2240 N N . ILE D 1 33 ? -10.619 11.776 30.773 1.00 20.50 33 ILE D N 1
ATOM 2241 C CA . ILE D 1 33 ? -9.776 11.397 29.639 1.00 28.09 33 ILE D CA 1
ATOM 2242 C C . ILE D 1 33 ? -8.378 11.005 30.128 1.00 26.85 33 ILE D C 1
ATOM 2243 O O . ILE D 1 33 ? -7.739 11.769 30.861 1.00 28.10 33 ILE D O 1
ATOM 2248 N N . ILE D 1 34 ? -7.929 9.811 29.738 1.00 31.80 34 ILE D N 1
ATOM 2249 C CA . ILE D 1 34 ? -6.559 9.349 29.996 1.00 29.77 34 ILE D CA 1
ATOM 2250 C C . ILE D 1 34 ? -5.976 8.749 28.720 1.00 30.24 34 ILE D C 1
ATOM 2251 O O . ILE D 1 34 ? -6.474 7.731 28.213 1.00 29.72 34 ILE D O 1
ATOM 2256 N N . LYS D 1 35 ? -4.909 9.384 28.230 1.00 35.64 35 LYS D N 1
ATOM 2257 C CA A LYS D 1 35 ? -4.258 9.007 26.973 0.60 37.73 35 LYS D CA 1
ATOM 2258 C CA B LYS D 1 35 ? -4.254 8.986 26.982 0.40 37.65 35 LYS D CA 1
ATOM 2259 C C . LYS D 1 35 ? -5.264 8.898 25.831 1.00 41.64 35 LYS D C 1
ATOM 2260 O O . LYS D 1 35 ? -5.298 7.902 25.095 1.00 33.29 35 LYS D O 1
ATOM 2271 N N . ASP D 1 36 ? -6.093 9.938 25.703 1.00 35.77 36 ASP D N 1
ATOM 2272 C CA . ASP D 1 36 ? -7.096 10.067 24.633 1.00 43.18 36 ASP D CA 1
ATOM 2273 C C . ASP D 1 36 ? -8.221 9.027 24.640 1.00 36.35 36 ASP D C 1
ATOM 2274 O O . ASP D 1 36 ? -8.963 8.914 23.664 1.00 32.40 36 ASP D O 1
ATOM 2279 N N . ILE D 1 37 ? -8.343 8.274 25.734 1.00 28.86 37 ILE D N 1
ATOM 2280 C CA . ILE D 1 37 ? -9.446 7.326 25.919 1.00 28.24 37 ILE D CA 1
ATOM 2281 C C . ILE D 1 37 ? -10.343 7.876 27.028 1.00 29.80 37 ILE D C 1
ATOM 2282 O O . ILE D 1 37 ? -9.829 8.400 28.018 1.00 20.68 37 ILE D O 1
ATOM 2287 N N . VAL D 1 38 ? -11.666 7.766 26.847 1.00 24.92 38 VAL D N 1
ATOM 2288 C CA . VAL D 1 38 ? -12.633 8.269 27.818 1.00 25.71 38 VAL D CA 1
ATOM 2289 C C . VAL D 1 38 ? -13.124 7.144 28.707 1.00 25.67 38 VAL D C 1
ATOM 2290 O O . VAL D 1 38 ? -13.581 6.096 28.225 1.00 22.64 38 VAL D O 1
ATOM 2294 N N . TYR D 1 39 ? -13.055 7.396 30.011 1.00 22.48 39 TYR D N 1
ATOM 2295 C CA . TYR D 1 39 ? -13.444 6.435 31.032 1.00 23.03 39 TYR D CA 1
ATOM 2296 C C . TYR D 1 39 ? -14.547 7.026 31.874 1.00 22.72 39 TYR D C 1
ATOM 2297 O O . TYR D 1 39 ? -14.438 8.172 32.319 1.00 21.79 39 TYR D O 1
ATOM 2306 N N . ASP D 1 40 ? -15.595 6.236 32.101 1.00 23.90 40 ASP D N 1
ATOM 2307 C CA . ASP D 1 40 ? -16.667 6.631 32.987 1.00 25.81 40 ASP D CA 1
ATOM 2308 C C . ASP D 1 40 ? -16.346 6.065 34.358 1.00 27.58 40 ASP D C 1
ATOM 2309 O O . ASP D 1 40 ? -16.546 4.863 34.618 1.00 26.33 40 ASP D O 1
ATOM 2314 N N . LEU D 1 41 ? -15.877 6.947 35.239 1.00 19.41 41 LEU D N 1
ATOM 2315 C CA . LEU D 1 41 ? -15.345 6.538 36.529 1.00 24.27 41 LEU D CA 1
ATOM 2316 C C . LEU D 1 41 ? -16.348 6.643 37.670 1.00 26.52 41 LEU D C 1
ATOM 2317 O O . LEU D 1 41 ? -15.983 6.503 38.841 1.00 24.47 41 LEU D O 1
ATOM 2322 N N . THR D 1 42 ? -17.607 6.901 37.325 1.00 26.35 42 THR D N 1
ATOM 2323 C CA . THR D 1 42 ? -18.658 7.118 38.336 1.00 30.31 42 THR D CA 1
ATOM 2324 C C . THR D 1 42 ? -18.734 5.987 39.374 1.00 28.93 42 THR D C 1
ATOM 2325 O O . THR D 1 42 ? -18.606 6.240 40.571 1.00 32.03 42 THR D O 1
ATOM 2329 N N . LYS D 1 43 ? -18.899 4.752 38.907 1.00 28.82 43 LYS D N 1
ATOM 2330 C CA . LYS D 1 43 ? -18.957 3.578 39.776 1.00 34.31 43 LYS D CA 1
ATOM 2331 C C . LYS D 1 43 ? -17.613 3.277 40.467 1.00 28.61 43 LYS D C 1
ATOM 2332 O O . LYS D 1 43 ? -17.585 2.737 41.561 1.00 26.19 43 LYS D O 1
ATOM 2338 N N . PHE D 1 44 ? -16.504 3.642 39.830 1.00 31.07 44 PHE D N 1
ATOM 2339 C CA . PHE D 1 44 ? -15.178 3.375 40.388 1.00 29.83 44 PHE D CA 1
ATOM 2340 C C . PHE D 1 44 ? -14.810 4.269 41.578 1.00 30.02 44 PHE D C 1
ATOM 2341 O O . PHE D 1 44 ? -14.022 3.865 42.454 1.00 30.10 44 PHE D O 1
ATOM 2349 N N . LEU D 1 45 ? -15.365 5.481 41.594 1.00 25.53 45 LEU D N 1
ATOM 2350 C CA . LEU D 1 45 ? -15.067 6.473 42.636 1.00 30.74 45 LEU D CA 1
ATOM 2351 C C . LEU D 1 45 ? -14.857 5.941 44.067 1.00 33.15 45 LEU D C 1
ATOM 2352 O O . LEU D 1 45 ? -13.789 6.168 44.643 1.00 36.12 45 LEU D O 1
ATOM 2357 N N . PRO D 1 46 ? -15.856 5.226 44.641 1.00 32.70 46 PRO D N 1
ATOM 2358 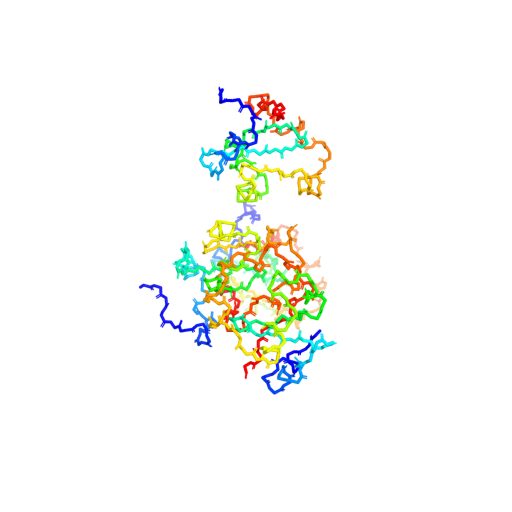C CA . PRO D 1 46 ? -15.701 4.776 46.037 1.00 35.39 46 PRO D CA 1
ATOM 2359 C C . PRO D 1 46 ? -14.606 3.729 46.237 1.00 38.46 46 PRO D C 1
ATOM 2360 O O . PRO D 1 46 ? -14.101 3.569 47.353 1.00 42.35 46 PRO D O 1
ATOM 2364 N N . ASP D 1 47 ? -14.241 3.042 45.159 1.00 29.43 47 ASP D N 1
ATOM 2365 C CA . ASP D 1 47 ? -13.207 2.006 45.201 1.00 30.79 47 ASP D CA 1
ATOM 2366 C C . ASP D 1 47 ? -11.810 2.538 44.876 1.00 32.78 47 ASP D C 1
ATOM 2367 O O . ASP D 1 47 ? -10.852 1.767 44.881 1.00 31.91 47 ASP D O 1
ATOM 2372 N N . HIS D 1 48 ? -11.683 3.845 44.625 1.00 30.39 48 HIS D N 1
ATOM 2373 C CA . HIS D 1 48 ? -10.385 4.443 44.259 1.00 28.21 48 HIS D CA 1
ATOM 2374 C C . HIS D 1 48 ? -9.507 4.595 45.475 1.00 26.20 48 HIS D C 1
ATOM 2375 O O . HIS D 1 48 ? -9.799 5.396 46.351 1.00 29.62 48 HIS D O 1
ATOM 2382 N N . PRO D 1 49 ? -8.408 3.828 45.546 1.00 30.97 49 PRO D N 1
ATOM 2383 C CA . PRO D 1 49 ? -7.534 3.934 46.712 1.00 29.02 49 PRO D CA 1
ATOM 2384 C C . PRO D 1 49 ? -6.944 5.341 46.888 1.00 31.62 49 PRO D C 1
ATOM 2385 O O . PRO D 1 49 ? -6.570 5.715 47.998 1.00 35.45 49 PRO D O 1
ATOM 2389 N N . GLY D 1 50 ? -6.907 6.126 45.812 1.00 35.98 50 GLY D N 1
ATOM 2390 C CA . GLY D 1 50 ? -6.455 7.515 45.883 1.00 35.01 50 GLY D CA 1
ATOM 2391 C C . GLY D 1 50 ? -7.529 8.508 46.314 1.00 35.71 50 GLY D C 1
ATOM 2392 O O . GLY D 1 50 ? -7.274 9.711 46.370 1.00 37.82 50 GLY D O 1
ATOM 2393 N N . GLY D 1 51 ? -8.730 8.015 46.602 1.00 28.22 51 GLY D N 1
ATOM 2394 C CA . GLY D 1 51 ? -9.816 8.850 47.121 1.00 26.98 51 GLY D CA 1
ATOM 2395 C C . GLY D 1 51 ? -10.713 9.389 46.023 1.00 30.24 51 GLY D C 1
ATOM 2396 O O . GLY D 1 51 ? -10.327 9.436 44.848 1.00 31.02 51 GLY D O 1
ATOM 2397 N N . LYS D 1 52 ? -11.912 9.813 46.405 1.00 28.51 52 LYS D N 1
ATOM 2398 C CA . LYS D 1 52 ? -12.897 10.305 45.438 1.00 33.02 52 LYS D CA 1
ATOM 2399 C C . LYS D 1 52 ? -12.544 11.683 44.882 1.00 37.41 52 LYS D C 1
ATOM 2400 O O . LYS D 1 52 ? -12.720 11.923 43.690 1.00 29.71 52 LYS D O 1
ATOM 2406 N N . LYS D 1 53 ? -12.034 12.569 45.738 1.00 32.48 53 LYS D N 1
ATOM 2407 C CA . LYS D 1 53 ? -11.783 13.971 45.365 1.00 30.94 53 LYS D CA 1
ATOM 2408 C C . LYS D 1 53 ? -10.751 14.130 44.262 1.00 26.27 53 LYS D C 1
ATOM 2409 O O . LYS D 1 53 ? -10.905 14.995 43.398 1.00 32.56 53 LYS D O 1
ATOM 2415 N N . ALA D 1 54 ? -9.719 13.283 44.287 1.00 21.64 54 ALA D N 1
ATOM 2416 C CA . ALA D 1 54 ? -8.678 13.253 43.266 1.00 27.25 54 ALA D CA 1
ATOM 2417 C C . ALA D 1 54 ? -9.260 13.096 41.862 1.00 27.70 54 ALA D C 1
ATOM 2418 O O . ALA D 1 54 ? -8.834 13.779 40.929 1.00 32.90 54 ALA D O 1
ATOM 2420 N N . ILE D 1 55 ? -10.227 12.187 41.728 1.00 26.05 55 ILE D N 1
ATOM 2421 C CA . ILE D 1 55 ? -10.892 11.933 40.444 1.00 27.09 55 ILE D CA 1
ATOM 2422 C C . ILE D 1 55 ? -11.929 13.018 40.107 1.00 23.82 55 ILE D C 1
ATOM 2423 O O . ILE D 1 55 ? -11.986 13.501 38.975 1.00 24.15 55 ILE D O 1
ATOM 2428 N N . ILE D 1 56 ? -12.733 13.418 41.083 1.00 23.51 56 ILE D N 1
ATOM 2429 C CA . ILE D 1 56 ? -13.735 14.488 40.850 1.00 25.02 56 ILE D CA 1
ATOM 2430 C C . ILE D 1 56 ? -13.080 15.793 40.348 1.00 29.80 56 ILE D C 1
ATOM 2431 O O . ILE D 1 56 ? -13.636 16.499 39.509 1.00 23.35 56 ILE D O 1
ATOM 2436 N N . LEU D 1 57 ? -11.892 16.101 40.853 1.00 32.88 57 LEU D N 1
ATOM 2437 C CA . LEU D 1 57 ? -11.164 17.297 40.419 1.00 31.62 57 LEU D CA 1
ATOM 2438 C C . LEU D 1 57 ? -10.923 17.311 38.903 1.00 30.74 57 LEU D C 1
ATOM 2439 O O . LEU D 1 57 ? -10.861 18.366 38.287 1.00 26.80 57 LEU D O 1
ATOM 2444 N N . PHE D 1 58 ? -10.791 16.128 38.308 1.00 24.47 58 PHE D N 1
ATOM 2445 C CA . PHE D 1 58 ? -10.597 16.001 36.871 1.00 26.24 58 PHE D CA 1
ATOM 2446 C C . PHE D 1 58 ? -11.851 15.599 36.096 1.00 27.53 58 PHE D C 1
ATOM 2447 O O . PHE D 1 58 ? -11.760 15.274 34.910 1.00 25.71 58 PHE D O 1
ATOM 2455 N N . ALA D 1 59 ? -13.003 15.580 36.760 1.00 25.59 59 ALA D N 1
ATOM 2456 C CA . ALA D 1 59 ? -14.244 15.140 36.100 1.00 27.78 59 ALA D CA 1
ATOM 2457 C C . ALA D 1 59 ? -14.546 16.014 34.897 1.00 32.86 59 ALA D C 1
ATOM 2458 O O . ALA D 1 59 ? -14.616 17.245 35.011 1.00 26.99 59 ALA D O 1
ATOM 2460 N N . GLY D 1 60 ? -14.720 15.363 33.747 1.00 26.11 60 GLY D N 1
ATOM 2461 C CA . GLY D 1 60 ? -14.967 16.051 32.479 1.00 32.20 60 GLY D CA 1
ATOM 2462 C C . GLY D 1 60 ? -13.698 16.590 31.852 1.00 34.30 60 GLY D C 1
ATOM 2463 O O . GLY D 1 60 ? -13.745 17.344 30.889 1.00 35.64 60 GLY D O 1
ATOM 2464 N N . LYS D 1 61 ? -12.552 16.182 32.388 1.00 34.72 61 LYS D N 1
ATOM 2465 C CA . LYS D 1 61 ? -11.273 16.722 31.954 1.00 34.78 61 LYS D CA 1
ATOM 2466 C C . LYS D 1 61 ? -10.256 15.630 31.582 1.00 29.01 61 LYS D C 1
ATOM 2467 O O . LYS D 1 61 ? -10.497 14.422 31.740 1.00 28.84 61 LYS D O 1
ATOM 2473 N N . ASP D 1 62 ? -9.124 16.080 31.053 1.00 34.21 62 ASP D N 1
ATOM 2474 C CA . ASP D 1 62 ? -8.002 15.214 30.729 1.00 29.39 62 ASP D CA 1
ATOM 2475 C C . ASP D 1 62 ? -7.101 15.107 31.966 1.00 29.34 62 ASP D C 1
ATOM 2476 O O . ASP D 1 62 ? -6.594 16.115 32.461 1.00 30.20 62 ASP D O 1
ATOM 2481 N N . ALA D 1 63 ? -6.904 13.890 32.466 1.00 29.57 63 ALA D N 1
ATOM 2482 C CA . ALA D 1 63 ? -6.020 13.680 33.611 1.00 29.46 63 ALA D CA 1
ATOM 2483 C C . ALA D 1 63 ? -4.678 13.025 33.228 1.00 32.34 63 ALA D C 1
ATOM 2484 O O . ALA D 1 63 ? -3.903 12.640 34.112 1.00 28.27 63 ALA D O 1
ATOM 2486 N N . THR D 1 64 ? -4.411 12.893 31.926 1.00 33.65 64 THR D N 1
ATOM 2487 C CA . THR D 1 64 ? -3.269 12.096 31.431 1.00 31.89 64 THR D CA 1
ATOM 2488 C C . THR D 1 64 ? -1.959 12.309 32.188 1.00 37.92 64 THR D C 1
ATOM 2489 O O . THR D 1 64 ? -1.366 11.336 32.672 1.00 39.65 64 THR D O 1
ATOM 2493 N N . GLU D 1 65 ? -1.545 13.573 32.298 1.00 43.29 65 GLU D N 1
ATOM 2494 C CA A GLU D 1 65 ? -0.269 13.963 32.913 0.60 44.86 65 GLU D CA 1
ATOM 2495 C CA B GLU D 1 65 ? -0.261 13.923 32.904 0.40 42.96 65 GLU D CA 1
ATOM 2496 C C . GLU D 1 65 ? -0.183 13.551 34.390 1.00 41.62 65 GLU D C 1
ATOM 2497 O O . GLU D 1 65 ? 0.756 12.864 34.808 1.00 42.76 65 GLU D O 1
ATOM 2508 N N . GLU D 1 66 ? -1.174 13.974 35.172 1.00 39.87 66 GLU D N 1
ATOM 2509 C CA . GLU D 1 66 ? -1.230 13.688 36.610 1.00 33.77 66 GLU D CA 1
ATOM 2510 C C . GLU D 1 66 ? -1.427 12.209 36.913 1.00 37.71 66 GLU D C 1
ATOM 2511 O O . GLU D 1 66 ? -0.944 11.713 37.922 1.00 36.06 66 GLU D O 1
ATOM 2517 N N . PHE D 1 67 ? -2.149 11.507 36.048 1.00 33.82 67 PHE D N 1
ATOM 2518 C CA . PHE D 1 67 ? -2.380 10.088 36.254 1.00 30.78 67 PHE D CA 1
ATOM 2519 C C . PHE D 1 67 ? -1.081 9.343 36.051 1.00 34.45 67 PHE D C 1
ATOM 2520 O O . PHE D 1 67 ? -0.690 8.541 36.901 1.00 41.47 67 PHE D O 1
ATOM 2528 N N . ASP D 1 68 ? -0.439 9.596 34.910 1.00 37.67 68 ASP D N 1
ATOM 2529 C CA . ASP D 1 68 ? 0.826 8.959 34.557 1.00 39.64 68 ASP D CA 1
ATOM 2530 C C . ASP D 1 68 ? 1.882 9.140 35.654 1.00 39.95 68 ASP D C 1
ATOM 2531 O O . ASP D 1 68 ? 2.678 8.233 35.914 1.00 45.87 68 ASP D O 1
ATOM 2536 N N . MET D 1 69 ? 1.862 10.295 36.314 1.00 49.44 69 MET D N 1
ATOM 2537 C CA . MET D 1 69 ? 2.847 10.596 37.355 1.00 51.49 69 MET D CA 1
ATOM 2538 C C . MET D 1 69 ? 2.599 9.882 38.680 1.00 52.52 69 MET D C 1
ATOM 2539 O O . MET D 1 69 ? 3.531 9.694 39.462 1.00 59.12 69 MET D O 1
ATOM 2544 N N . LEU D 1 70 ? 1.357 9.469 38.920 1.00 48.23 70 LEU D N 1
ATOM 2545 C CA . LEU D 1 70 ? 0.944 8.982 40.238 1.00 40.07 70 LEU D CA 1
ATOM 2546 C C . LEU D 1 70 ? 0.627 7.490 40.308 1.00 40.88 70 LEU D C 1
ATOM 2547 O O . LEU D 1 70 ? 0.362 6.963 41.388 1.00 52.33 70 LEU D O 1
ATOM 2552 N N . HIS D 1 71 ? 0.648 6.816 39.164 1.00 38.39 71 HIS D N 1
ATOM 2553 C CA . HIS D 1 71 ? 0.240 5.416 39.089 1.00 40.48 71 HIS D CA 1
ATOM 2554 C C . HIS D 1 71 ? 1.244 4.616 38.330 1.00 44.84 71 HIS D C 1
ATOM 2555 O O . HIS D 1 71 ? 1.910 5.142 37.437 1.00 67.41 71 HIS D O 1
ATOM 2562 N N . PRO D 1 72 ? 1.362 3.322 38.668 1.00 52.58 72 PRO D N 1
ATOM 2563 C CA . PRO D 1 72 ? 1.813 2.361 37.657 1.00 58.04 72 PRO D CA 1
ATOM 2564 C C . PRO D 1 72 ? 0.759 2.320 36.532 1.00 63.42 72 PRO D C 1
ATOM 2565 O O . PRO D 1 72 ? -0.413 2.585 36.805 1.00 62.49 72 PRO D O 1
ATOM 2569 N N . PRO D 1 73 ? 1.159 2.025 35.276 1.00 69.35 73 PRO D N 1
ATOM 2570 C CA . PRO D 1 73 ? 0.176 2.106 34.175 1.00 65.81 73 PRO D CA 1
ATOM 2571 C C . PRO D 1 73 ? -0.869 0.979 34.170 1.00 65.55 73 PRO D C 1
ATOM 2572 O O . PRO D 1 73 ? -2.009 1.183 33.721 1.00 46.69 73 PRO D O 1
ATOM 2576 N N . ASN D 1 74 ? -0.476 -0.187 34.685 1.00 46.23 74 ASN D N 1
ATOM 2577 C CA . ASN D 1 74 ? -1.299 -1.398 34.676 1.00 46.17 74 ASN D CA 1
ATOM 2578 C C . ASN D 1 74 ? -2.574 -1.337 35.530 1.00 41.22 74 ASN D C 1
ATOM 2579 O O . ASN D 1 74 ? -3.375 -2.270 35.508 1.00 36.35 74 ASN D O 1
ATOM 2584 N N . VAL D 1 75 ? -2.775 -0.253 36.275 1.00 31.82 75 VAL D N 1
ATOM 2585 C CA . VAL D 1 75 ? -3.996 -0.119 37.084 1.00 29.26 75 VAL D CA 1
ATOM 2586 C C . VAL D 1 75 ? -5.269 -0.052 36.230 1.00 23.50 75 VAL D C 1
ATOM 2587 O O . VAL D 1 75 ? -6.315 -0.532 36.655 1.00 23.03 75 VAL D O 1
ATOM 2591 N N . LEU D 1 76 ? -5.194 0.538 35.037 1.00 26.85 76 LEU D N 1
ATOM 2592 C CA . LEU D 1 76 ? -6.393 0.652 34.186 1.00 25.05 76 LEU D CA 1
ATOM 2593 C C . LEU D 1 76 ? -6.969 -0.721 33.831 1.00 27.49 76 LEU D C 1
ATOM 2594 O O . LEU D 1 76 ? -8.183 -0.928 33.896 1.00 35.69 76 LEU D O 1
ATOM 2599 N N . LYS D 1 77 ? -6.097 -1.668 33.497 1.00 30.10 77 LYS D N 1
ATOM 2600 C CA . LYS D 1 77 ? -6.542 -3.021 33.159 1.00 32.28 77 LYS D CA 1
ATOM 2601 C C . LYS D 1 77 ? -6.932 -3.865 34.376 1.00 33.95 77 LYS D C 1
ATOM 2602 O O . LYS D 1 77 ? -7.627 -4.860 34.227 1.00 34.29 77 LYS D O 1
ATOM 2608 N N . LYS D 1 78 ? -6.501 -3.470 35.570 1.00 30.08 78 LYS D N 1
ATOM 2609 C CA . LYS D 1 78 ? -6.821 -4.236 36.776 1.00 28.98 78 LYS D CA 1
ATOM 2610 C C . LYS D 1 78 ? -8.166 -3.859 37.376 1.00 25.27 78 LYS D C 1
ATOM 2611 O O . LYS D 1 78 ? -8.935 -4.734 37.771 1.00 25.66 78 LYS D O 1
ATOM 2617 N N . TYR D 1 79 ? -8.442 -2.559 37.448 1.00 25.88 79 TYR D N 1
ATOM 2618 C CA . TYR D 1 79 ? -9.537 -2.041 38.276 1.00 26.14 79 TYR D CA 1
ATOM 2619 C C . TYR D 1 79 ? -10.846 -1.732 37.553 1.00 27.25 79 TYR D C 1
ATOM 2620 O O . TYR D 1 79 ? -11.860 -1.453 38.196 1.00 27.93 79 TYR D O 1
ATOM 2629 N N . LEU D 1 80 ? -10.836 -1.764 36.229 1.00 27.04 80 LEU D N 1
ATOM 2630 C CA . LEU D 1 80 ? -11.986 -1.254 35.483 1.00 31.19 80 LEU D CA 1
ATOM 2631 C C . LEU D 1 80 ? -12.637 -2.288 34.567 1.00 30.54 80 LEU D C 1
ATOM 2632 O O . LEU D 1 80 ? -11.956 -2.998 33.830 1.00 32.16 80 LEU D O 1
ATOM 2637 N N . THR D 1 81 ? -13.965 -2.345 34.597 1.00 32.23 81 THR D N 1
ATOM 2638 C CA . THR D 1 81 ? -14.710 -3.235 33.701 1.00 31.55 81 THR D CA 1
ATOM 2639 C C . THR D 1 81 ? -14.690 -2.656 32.272 1.00 31.99 81 THR D C 1
ATOM 2640 O O . THR D 1 81 ? -14.515 -1.449 32.104 1.00 30.88 81 THR D O 1
ATOM 2644 N N . PRO D 1 82 ? -14.819 -3.511 31.239 1.00 29.28 82 PRO D N 1
ATOM 2645 C CA . PRO D 1 82 ? -14.749 -2.971 29.865 1.00 38.99 82 PRO D CA 1
ATOM 2646 C C . PRO D 1 82 ? -15.894 -1.996 29.551 1.00 32.21 82 PRO D C 1
ATOM 2647 O O . PRO D 1 82 ? -15.771 -1.161 28.643 1.00 33.99 82 PRO D O 1
ATOM 2651 N N . GLU D 1 83 ? -16.985 -2.109 30.306 1.00 30.82 83 GLU D N 1
ATOM 2652 C CA A GLU D 1 83 ? -18.156 -1.231 30.184 0.60 33.25 83 GLU D CA 1
ATOM 2653 C CA B GLU D 1 83 ? -18.125 -1.225 30.105 0.40 33.58 83 GLU D CA 1
ATOM 2654 C C . GLU D 1 83 ? -17.805 0.235 30.464 1.00 36.58 83 GLU D C 1
ATOM 2655 O O . GLU D 1 83 ? -18.360 1.158 29.861 1.00 39.04 83 GLU D O 1
ATOM 2666 N N . VAL D 1 84 ? -16.877 0.454 31.390 1.00 30.03 84 VAL D N 1
ATOM 2667 C CA . VAL D 1 84 ? -16.509 1.835 31.755 1.00 36.10 84 VAL D CA 1
ATOM 2668 C C . VAL D 1 84 ? -15.534 2.513 30.773 1.00 29.05 84 VAL D C 1
ATOM 2669 O O . VAL D 1 84 ? -15.273 3.709 30.876 1.00 25.44 84 VAL D O 1
ATOM 2673 N N . VAL D 1 85 ? -14.992 1.757 29.826 1.00 23.30 85 VAL D N 1
ATOM 2674 C CA . VAL D 1 85 ? -14.151 2.349 28.801 1.00 20.73 85 VAL D CA 1
ATOM 2675 C C . VAL D 1 85 ? -15.084 2.749 27.667 1.00 26.09 85 VAL D C 1
ATOM 2676 O O . VAL D 1 85 ? -15.689 1.883 27.010 1.00 31.66 85 VAL D O 1
ATOM 2680 N N . LEU D 1 86 ? -15.230 4.050 27.448 1.00 30.42 86 LEU D N 1
ATOM 2681 C CA . LEU D 1 86 ? -16.258 4.539 26.510 1.00 27.46 86 LEU D CA 1
ATOM 2682 C C . LEU D 1 86 ? -15.755 4.553 25.084 1.00 32.30 86 LEU D C 1
ATOM 2683 O O . LEU D 1 86 ? -16.500 4.237 24.150 1.00 32.35 86 LEU D O 1
ATOM 2688 N N . GLY D 1 87 ? -14.487 4.903 24.920 1.00 28.82 87 GLY D N 1
ATOM 2689 C CA . GLY D 1 87 ? -13.881 4.974 23.595 1.00 30.08 87 GLY D CA 1
ATOM 2690 C C . GLY D 1 87 ? -12.949 6.162 23.502 1.00 25.95 87 GLY D C 1
ATOM 2691 O O . GLY D 1 87 ? -12.737 6.845 24.498 1.00 28.55 87 GLY D O 1
ATOM 2692 N N . PRO D 1 88 ? -12.395 6.428 22.305 1.00 33.74 88 PRO D N 1
ATOM 2693 C CA . PRO D 1 88 ? -11.444 7.522 22.127 1.00 30.29 88 PRO D CA 1
ATOM 2694 C C . PRO D 1 88 ? -12.112 8.883 22.004 1.00 35.40 88 PRO D C 1
ATOM 2695 O O . PRO D 1 88 ? -13.271 8.978 21.596 1.00 32.03 88 PRO D O 1
ATOM 2699 N N . VAL D 1 89 ? -11.377 9.937 22.341 1.00 30.53 89 VAL D N 1
ATOM 2700 C CA . VAL D 1 89 ? -11.844 11.294 22.088 1.00 38.76 89 VAL D CA 1
ATOM 2701 C C . VAL D 1 89 ? -11.977 11.473 20.561 1.00 38.18 89 VAL D C 1
ATOM 2702 O O . VAL D 1 89 ? -11.113 11.030 19.822 1.00 40.47 89 VAL D O 1
ATOM 2706 N N . LYS D 1 90 ? -13.083 12.064 20.104 1.00 50.19 90 LYS D N 1
ATOM 2707 C CA . LYS D 1 90 ? -13.268 12.395 18.680 1.00 52.83 90 LYS D CA 1
ATOM 2708 C C . LYS D 1 90 ? -12.572 13.713 18.344 1.00 53.36 90 LYS D C 1
ATOM 2709 O O . LYS D 1 90 ? -12.575 14.628 19.157 1.00 52.38 90 LYS D O 1
ATOM 2715 N N . LYS D 1 91 ? -11.990 13.810 17.150 1.00 69.29 91 LYS D N 1
ATOM 2716 C CA . LYS D 1 91 ? -11.311 15.041 16.717 1.00 85.32 91 LYS D CA 1
ATOM 2717 C C . LYS D 1 91 ? -11.780 15.581 15.366 1.00 98.80 91 LYS D C 1
ATOM 2718 O O . LYS D 1 91 ? -11.969 16.789 15.208 1.00 98.35 91 LYS D O 1
#

Organism: NCBI:txid696472

Secondary structure (DSSP, 8-state):
--SSBHHHHHT-EETTEEEEEETTEEEE-TTTGGG-TT-HHHHHTTTTSB-HHHHHHHS-TTHHHHH--GGGEEEE-B-/------GGG--GGG--HHHHHT-EETTEEEEEETTEEEE-TTTGGG-TT-HHHHHTTTTSB-HHHHHHH--TTHHHHHS-GGGEEEEPP-/--GGGGSHHHHHT-EETTEEEEEETTEEEE-TTTGGG-TT-HHHHHTTTTSB-HHHHHHHS-TTHHHHH--GGGEEEEPP-/----GGG--HHHHHT-EETTEEEEEETTEEEE-TTTGGG-TT-HHHHHTTTTEE-HHHHHHHS-TTHHHHH--GGGEEEEPP-

Solvent-accessible surface area: 20686 Å² total; per-residue (Å²): 169,197,64,19,33,114,99,10,0,52,135,18,67,59,76,140,55,0,33,2,6,8,111,92,51,0,18,42,10,36,165,30,3,92,101,29,111,43,33,92,54,18,20,19,24,24,2,10,115,73,10,22,130,40,30,82,121,92,50,74,135,63,28,38,164,152,121,35,77,119,138,19,64,65,14,71,13,82,239,161,94,49,150,52,110,33,94,116,16,90,91,188,27,0,35,115,95,21,0,54,74,4,74,53,78,128,20,0,6,3,7,7,91,64,48,0,17,17,9,44,90,25,2,44,32,20,79,52,25,90,162,26,17,57,50,7,6,8,110,75,8,30,139,24,20,63,30,76,47,81,88,64,20,33,123,24,31,12,6,66,49,8,71,14,15,63,16,102,203,121,79,80,160,65,7,22,113,91,60,0,48,125,40,80,74,82,150,59,0,21,4,5,10,57,50,12,0,14,41,12,48,163,28,2,89,94,28,102,45,35,92,158,50,20,39,132,59,6,7,122,80,8,30,138,48,25,86,142,124,55,79,91,56,27,25,68,148,121,28,76,61,118,14,3,15,1,24,20,65,200,185,165,58,66,73,192,51,0,38,89,91,50,0,52,136,23,81,65,76,136,55,0,4,3,7,8,147,94,52,0,19,40,11,39,179,29,4,88,100,27,111,52,33,96,174,47,18,54,135,40,5,8,128,74,9,30,144,66,23,84,145,120,56,84,112,63,29,46,164,129,114,28,78,110,136,21,65,22,11,72,20,100,217

Radius of gyration: 28.65 Å; Cα contacts (8 Å, |Δi|>4): 525; chains: 4; bounding box: 58×50×84 Å

InterPro domains:
  IPR001199 Cytochrome b5-like heme/steroid binding domain [PF00173] (18-89)
  IPR001199 Cytochrome b5-like heme/steroid binding domain [PR00363] (38-48)
  IPR001199 Cytochrome b5-like heme/steroid binding domain [PR00363] (48-62)
  IPR001199 Cytochrome b5-like heme/steroid binding domain [PR00363] (63-70)
  IPR001199 Cytochrome b5-like heme/steroid binding domain [PR00363] (77-89)
  IPR001199 Cytochrome b5-like heme/steroid binding domain [PS50255] (13-90)
  IPR001199 Cytochrome b5-like heme/steroid binding domain [SM01117] (16-90)
  IPR018506 Cytochrome b5, heme-binding site [PS00191] (44-51)
  IPR036400 Cytochrome b5-like heme/steroid binding domain superfamily [G3DSA:3.10.120.10] (1-91)
  IPR036400 Cytochrome b5-like heme/steroid binding domain superfamily [SSF55856] (13-90)
  IPR050668 Cytochrome b5 [PTHR19359] (15-72)

Sequence (333 aa):
PRDLSLTEEIAKHNTEEDCWVIIKDIVYDLTKFLPDHPGGKKAIILFAGKDATEEFDDMLHPPNVLKKYLTPEVVLGPVKKNRIKTINDDHINPRDLSLTEIAKHNTEEDCWVIIKDIVYDLTKKFLPDHPGGKKAIILFAGKDATEEEFDDMLHPPNVLKKYLTPEVVLGPVKKINPRDLSLTEIAKHNTEEEDCWVIIKDIVYDLTKFLPDHPGGKKAIILFAGKDATEEFDMLHPPNVLKKYLTPEVVLGPVKKDHINPRDLSLTEIAKHNTEEDCWVIIKKDIVYDLTKFLPDHPGGKKAIILFAGKDATEEEFDMLHPPNVLKKYLTPEEVVLGPVKK

CATH classification: 3.10.120.10

B-factor: mean 34.88, std 15.5, range [14.65, 131.97]

Foldseek 3Di:
DLAQALVNQQVQQALCRFWEAAPQWIFTCNVVQVVDPVHNVVRSVRGSHYCHVVDVVPDDPCPVVPRDDPVGGRGGHDD/DADDDFLQPADQVSQELVNLQVQQALCRFWEAEPQWIFGCNVVQVVDPVHNCVRSVRGSHYCHVVCVVPDDPCVPVVRDDPSRRRGGHRD/DDLVCQALVNQLVQQALCRFWEAAPQWIFGCNVVQPVPPVHNVVRSVRGSHHCHPVDVVPDDPCVCVVRDDPVRTDGGHRD/DPQAPVQAELVSLLVQQALQRFWEAAPQWIFGCNVVQVVDPVHNVVRSVQGSHYCHVVDVVPDDPCVVVVRDDPVRTRGGHDD

Nearest PDB structures (foldseek):
  4b8n-assembly1_A  TM=1.013E+00  e=3.041E-17  Ostreococcus tauri virus 2
  4b8n-assembly2_B  TM=9.644E-01  e=9.279E-16  Ostreococcus tauri virus 2
  3ks0-assembly2_B  TM=9.505E-01  e=4.060E-10  Saccharomyces cerevisiae
  2ibj-assembly1_A  TM=8.860E-01  e=1.239E-08  Musca domestica
  1u9m-assembly2_B  TM=9.031E-01  e=3.960E-08  Bos taurus